Protein AF-A0A1V5XVR1-F1 (afdb_monomer_lite)

Radius of gyration: 25.14 Å; chains: 1; bounding box: 91×42×50 Å

pLDDT: mean 72.71, std 18.15, range [26.0, 97.0]

Structure (mmCIF, N/CA/C/O backbone):
data_AF-A0A1V5XVR1-F1
#
_entry.id   AF-A0A1V5XVR1-F1
#
loop_
_atom_site.group_PDB
_atom_site.id
_atom_site.type_symbol
_atom_site.labe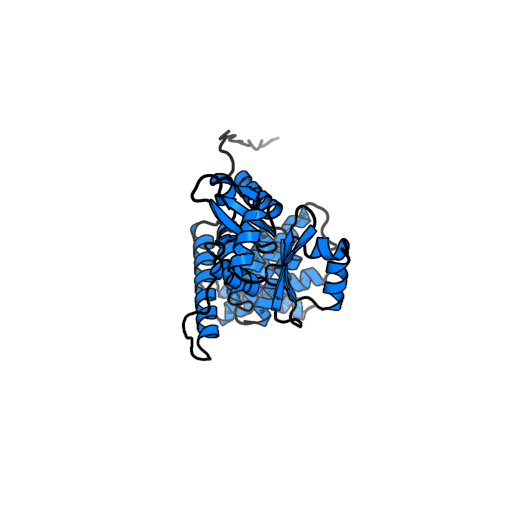l_atom_id
_atom_site.label_alt_id
_atom_site.label_comp_id
_atom_site.label_asym_id
_atom_site.label_entity_id
_atom_site.label_seq_id
_atom_site.pdbx_PDB_ins_code
_atom_site.Cartn_x
_atom_site.Cartn_y
_atom_site.Cartn_z
_atom_site.occupancy
_atom_site.B_iso_or_equiv
_atom_site.auth_seq_id
_atom_site.auth_comp_id
_atom_site.auth_asym_id
_atom_site.auth_atom_id
_atom_site.pdbx_PDB_model_num
ATOM 1 N N . MET A 1 1 ? 61.895 -10.155 15.085 1.00 42.25 1 MET A N 1
ATOM 2 C CA . MET A 1 1 ? 61.678 -8.896 15.829 1.00 42.25 1 MET A CA 1
ATOM 3 C C . MET A 1 1 ? 60.946 -7.920 14.931 1.00 42.25 1 MET A C 1
ATOM 5 O O . MET A 1 1 ? 61.522 -7.531 13.928 1.00 42.25 1 MET A O 1
ATOM 9 N N . ALA A 1 2 ? 59.694 -7.607 15.272 1.00 39.31 2 ALA A N 1
ATOM 10 C CA . ALA A 1 2 ? 59.029 -6.304 15.129 1.00 39.31 2 ALA A CA 1
ATOM 11 C C . ALA A 1 2 ? 57.508 -6.530 15.110 1.00 39.31 2 ALA A C 1
ATOM 13 O O . ALA A 1 2 ? 56.891 -6.643 14.055 1.00 39.31 2 ALA A O 1
ATOM 14 N N . ASN A 1 3 ? 56.923 -6.601 16.309 1.00 39.62 3 ASN A N 1
ATOM 15 C CA . ASN A 1 3 ? 55.510 -6.303 16.517 1.00 39.62 3 ASN A CA 1
ATOM 16 C C . ASN A 1 3 ? 55.245 -4.892 15.985 1.00 39.62 3 ASN A C 1
ATOM 18 O O . ASN A 1 3 ? 55.862 -3.939 16.461 1.00 39.62 3 ASN A O 1
ATOM 22 N N . LYS A 1 4 ? 54.325 -4.749 15.031 1.00 39.47 4 LYS A N 1
ATOM 23 C CA . LYS A 1 4 ? 53.703 -3.457 14.740 1.00 39.47 4 LYS A CA 1
ATOM 24 C C . LYS A 1 4 ? 52.254 -3.520 15.190 1.00 39.47 4 LYS A C 1
ATOM 26 O O . LYS A 1 4 ? 51.369 -3.986 14.485 1.00 39.47 4 LYS A O 1
ATOM 31 N N . THR A 1 5 ? 52.085 -3.098 16.433 1.00 37.94 5 THR A N 1
ATOM 32 C CA . THR A 1 5 ? 50.839 -2.827 17.135 1.00 37.94 5 THR A CA 1
ATOM 33 C C . THR A 1 5 ? 49.986 -1.862 16.310 1.00 37.94 5 THR A C 1
ATOM 35 O O . THR A 1 5 ? 50.403 -0.731 16.062 1.00 37.94 5 THR A O 1
ATOM 38 N N . LEU A 1 6 ? 48.804 -2.298 15.873 1.00 30.95 6 LEU A N 1
ATOM 39 C CA . LEU A 1 6 ? 47.803 -1.419 15.275 1.00 30.95 6 LEU A CA 1
ATOM 40 C C . LEU A 1 6 ? 47.013 -0.774 16.422 1.00 30.95 6 LEU A C 1
ATOM 42 O O . LEU A 1 6 ? 46.274 -1.450 17.134 1.00 30.95 6 LEU A O 1
ATOM 46 N N . ILE A 1 7 ? 47.229 0.520 16.646 1.00 35.69 7 ILE A N 1
ATOM 47 C CA . ILE A 1 7 ? 46.519 1.300 17.662 1.00 35.69 7 ILE A CA 1
ATOM 48 C C . ILE A 1 7 ? 45.133 1.647 17.104 1.00 35.69 7 ILE A C 1
ATOM 50 O O . ILE A 1 7 ? 45.009 2.455 16.186 1.00 35.69 7 ILE A O 1
ATOM 54 N N . LEU A 1 8 ? 44.096 1.017 17.657 1.00 29.97 8 LEU A N 1
ATOM 55 C CA . LEU A 1 8 ? 42.693 1.381 17.460 1.00 29.97 8 LEU A CA 1
ATOM 56 C C . LEU A 1 8 ? 42.376 2.617 18.313 1.00 29.97 8 LEU A C 1
ATOM 58 O O . LEU A 1 8 ? 42.347 2.535 19.538 1.00 29.97 8 LEU A O 1
ATOM 62 N N . PHE A 1 9 ? 42.115 3.756 17.673 1.00 27.78 9 PHE A N 1
ATOM 63 C CA . PHE A 1 9 ? 41.475 4.896 18.330 1.00 27.78 9 PHE A CA 1
ATOM 64 C C . PHE A 1 9 ? 39.956 4.733 18.237 1.00 27.78 9 PHE A C 1
ATOM 66 O O . PHE A 1 9 ? 39.350 5.032 17.211 1.00 27.78 9 PHE A O 1
ATOM 73 N N . THR A 1 10 ? 39.327 4.259 19.310 1.00 31.94 10 THR A N 1
ATOM 74 C CA . THR A 1 10 ? 37.874 4.360 19.482 1.00 31.94 10 THR A CA 1
ATOM 75 C C . THR A 1 10 ? 37.548 5.727 20.069 1.00 31.94 10 THR A C 1
ATOM 77 O O . THR A 1 10 ? 37.806 5.986 21.245 1.00 31.94 10 THR A O 1
ATOM 80 N N . VAL A 1 11 ? 36.983 6.614 19.255 1.00 26.00 11 VAL A N 1
ATOM 81 C CA . VAL A 1 11 ? 36.351 7.842 19.744 1.00 26.00 11 VAL A CA 1
ATOM 82 C C . VAL A 1 11 ? 34.924 7.484 20.152 1.00 26.00 11 VAL A C 1
ATOM 84 O O . VAL A 1 11 ? 34.014 7.439 19.330 1.00 26.00 11 VAL A O 1
ATOM 87 N N . SER A 1 12 ? 34.742 7.174 21.433 1.00 29.41 12 SER A N 1
ATOM 88 C CA . SER A 1 12 ? 33.427 6.933 22.029 1.00 29.41 12 SER A CA 1
ATOM 89 C C . SER A 1 12 ? 32.774 8.275 22.356 1.00 29.41 12 SER A C 1
ATOM 91 O O . SER A 1 12 ? 32.911 8.790 23.464 1.00 29.41 12 SER A O 1
ATOM 93 N N . ILE A 1 13 ? 32.079 8.865 21.385 1.00 28.02 13 ILE A N 1
ATOM 94 C CA . ILE A 1 13 ? 31.193 10.001 21.645 1.00 28.02 13 ILE A CA 1
ATOM 95 C C . ILE A 1 13 ? 29.883 9.445 22.207 1.00 28.02 13 ILE A C 1
ATOM 97 O O . ILE A 1 13 ? 29.052 8.902 21.483 1.00 28.02 13 ILE A O 1
ATOM 101 N N . TRP A 1 14 ? 29.707 9.578 23.521 1.00 31.59 14 TRP A N 1
ATOM 102 C CA . TRP A 1 14 ? 28.409 9.426 24.168 1.00 31.59 14 TRP A CA 1
ATOM 103 C C . TRP A 1 14 ? 27.571 10.672 23.875 1.00 31.59 14 TRP A C 1
ATOM 105 O O . TRP A 1 14 ? 27.580 11.635 24.636 1.00 31.59 14 TRP A O 1
ATOM 115 N N . LEU A 1 15 ? 26.862 10.662 22.748 1.00 27.28 15 LEU A N 1
ATOM 116 C CA . LEU A 1 15 ? 25.751 11.575 22.504 1.00 27.28 15 LEU A CA 1
ATOM 117 C C . LEU A 1 15 ? 24.463 10.796 22.762 1.00 27.28 15 LEU A C 1
ATOM 119 O O . LEU A 1 15 ? 24.030 9.980 21.953 1.00 27.28 15 LEU A O 1
ATOM 123 N N . TRP A 1 16 ? 23.875 11.027 23.933 1.00 33.06 16 TRP A N 1
ATOM 124 C CA . TRP A 1 16 ? 22.522 10.591 24.260 1.00 33.06 16 TRP A CA 1
ATOM 125 C C . TRP A 1 16 ? 21.546 11.522 23.528 1.00 33.06 16 TRP A C 1
ATOM 127 O O . TRP A 1 16 ? 20.980 12.446 24.102 1.00 33.06 16 TRP A O 1
ATOM 137 N N . SER A 1 17 ? 21.417 11.340 22.216 1.00 32.91 17 SER A N 1
ATOM 138 C CA . SER A 1 17 ? 20.285 11.847 21.449 1.00 32.91 17 SER A CA 1
ATOM 139 C C . SER A 1 17 ? 19.395 10.655 21.128 1.00 32.91 17 SER A C 1
ATOM 141 O O . SER A 1 17 ? 19.854 9.652 20.583 1.00 32.91 17 SER A O 1
ATOM 143 N N . ALA A 1 18 ? 18.125 10.732 21.522 1.00 34.75 18 ALA A N 1
ATOM 144 C CA . ALA A 1 18 ? 17.129 9.735 21.165 1.00 34.75 18 ALA A CA 1
ATOM 145 C C . ALA A 1 18 ? 17.153 9.523 19.641 1.00 34.75 18 ALA A C 1
ATOM 147 O O . ALA A 1 18 ? 16.881 10.441 18.868 1.00 34.75 18 ALA A O 1
ATOM 148 N N . SER A 1 19 ? 17.556 8.329 19.207 1.00 31.39 19 SER A N 1
ATOM 149 C CA . SER A 1 19 ? 17.675 8.000 17.791 1.00 31.39 19 SER A CA 1
ATOM 150 C C . SER A 1 19 ? 16.300 8.091 17.104 1.00 31.39 19 SER A C 1
ATOM 152 O O . SER A 1 19 ? 15.352 7.482 17.605 1.00 31.39 19 SER A O 1
ATOM 154 N N . PRO A 1 20 ? 16.180 8.721 15.917 1.00 39.03 20 PRO A N 1
ATOM 155 C CA . PRO A 1 20 ? 14.941 8.769 15.121 1.00 39.03 20 PRO A CA 1
ATOM 156 C C . PRO A 1 20 ? 14.326 7.392 14.804 1.00 39.03 20 PRO A C 1
ATOM 158 O O . PRO A 1 20 ? 13.138 7.285 14.510 1.00 39.03 20 PRO A O 1
ATOM 161 N N . ALA A 1 21 ? 15.120 6.322 14.905 1.00 33.38 21 ALA A N 1
ATOM 162 C CA . ALA A 1 21 ? 14.675 4.938 14.761 1.00 33.38 21 ALA A CA 1
ATOM 163 C C . ALA A 1 21 ? 13.639 4.506 15.823 1.00 33.38 21 ALA A C 1
ATOM 165 O O . ALA A 1 21 ? 12.789 3.668 15.528 1.00 33.38 21 ALA A O 1
ATOM 166 N N . HIS A 1 22 ? 13.666 5.088 17.031 1.00 31.23 22 HIS A N 1
ATOM 167 C CA . HIS A 1 22 ? 12.668 4.787 18.067 1.00 31.23 22 HIS A CA 1
ATOM 168 C C . HIS A 1 22 ? 11.292 5.402 17.751 1.00 31.23 22 HIS A C 1
ATOM 170 O O . HIS A 1 22 ? 10.277 4.763 18.017 1.00 31.23 22 HIS A O 1
ATOM 176 N N . ALA A 1 23 ? 11.246 6.584 17.125 1.00 33.16 23 ALA A N 1
ATOM 177 C CA . ALA A 1 23 ? 9.995 7.242 16.733 1.00 33.16 23 ALA A CA 1
ATOM 178 C C . ALA A 1 23 ? 9.331 6.558 15.520 1.00 33.16 23 ALA A C 1
ATOM 180 O O . ALA A 1 23 ? 8.129 6.312 15.522 1.00 33.16 23 ALA A O 1
ATOM 181 N N . ALA A 1 24 ? 10.114 6.140 14.516 1.00 31.44 24 ALA A N 1
ATOM 182 C CA . ALA A 1 24 ? 9.593 5.413 13.350 1.00 31.44 24 ALA A CA 1
ATOM 183 C C . ALA A 1 24 ? 8.995 4.035 13.710 1.00 31.44 24 ALA A C 1
ATOM 185 O O . ALA A 1 24 ? 7.972 3.631 13.153 1.00 31.44 24 ALA A O 1
ATOM 186 N N . GLY A 1 25 ? 9.603 3.331 14.673 1.00 37.06 25 GLY A N 1
ATOM 187 C CA . GLY A 1 25 ? 9.065 2.082 15.214 1.00 37.06 25 GLY A CA 1
ATOM 188 C C . GLY A 1 25 ? 7.754 2.275 15.986 1.00 37.06 25 GLY A C 1
ATOM 189 O O . GLY A 1 25 ? 6.859 1.436 15.878 1.00 37.06 25 GLY A O 1
ATOM 190 N N . GLN A 1 26 ? 7.597 3.386 16.717 1.00 43.50 26 GLN A N 1
ATOM 191 C CA . GLN A 1 26 ? 6.357 3.718 17.432 1.00 43.50 26 GLN A CA 1
ATOM 192 C C . GLN A 1 26 ? 5.204 4.076 16.480 1.00 43.50 26 GLN A C 1
ATOM 194 O O . GLN A 1 26 ? 4.120 3.513 16.627 1.00 43.50 26 GLN A O 1
ATOM 199 N N . VAL A 1 27 ? 5.462 4.885 15.448 1.00 40.06 27 VAL A N 1
ATOM 200 C CA . VAL A 1 27 ? 4.491 5.296 14.410 1.00 40.06 27 VAL A CA 1
ATOM 201 C C . VAL A 1 27 ? 3.839 4.096 13.705 1.00 40.06 27 VAL A C 1
ATOM 203 O O . VAL A 1 27 ? 2.609 3.993 13.609 1.00 40.06 27 VAL A O 1
ATOM 206 N N . PHE A 1 28 ? 4.646 3.124 13.260 1.00 52.16 28 PHE A N 1
ATOM 207 C CA . PHE A 1 28 ? 4.122 1.919 12.605 1.00 52.16 28 PHE A CA 1
ATOM 208 C C . PHE A 1 28 ? 3.425 0.976 13.599 1.00 52.16 28 PHE A C 1
ATOM 210 O O . PHE A 1 28 ? 2.431 0.328 13.263 1.00 52.16 28 PHE A O 1
ATOM 217 N N . THR A 1 29 ? 3.900 0.929 14.848 1.00 70.50 29 THR A N 1
ATOM 218 C CA . THR A 1 29 ? 3.280 0.132 15.918 1.00 70.50 29 THR A CA 1
ATOM 219 C C . THR A 1 29 ? 1.890 0.656 16.273 1.00 70.50 29 THR A C 1
ATOM 221 O O . THR A 1 29 ? 0.953 -0.135 16.410 1.00 70.50 29 THR A O 1
ATOM 224 N N . LEU A 1 30 ? 1.730 1.977 16.375 1.00 71.69 30 LEU A N 1
ATOM 225 C CA . LEU A 1 30 ? 0.456 2.612 16.693 1.00 71.69 30 LEU A CA 1
ATOM 226 C C . LEU A 1 30 ? -0.554 2.443 15.557 1.00 71.69 30 LEU A C 1
ATOM 228 O O . LEU A 1 30 ? -1.661 1.953 15.791 1.00 71.69 30 LEU A O 1
ATOM 232 N N . SER A 1 31 ? -0.148 2.748 14.323 1.00 71.69 31 SER A N 1
ATOM 233 C CA . SER A 1 31 ? -1.013 2.619 13.146 1.00 71.69 31 SER A CA 1
ATOM 234 C C . SER A 1 31 ? -1.480 1.170 12.939 1.00 71.69 31 SER A C 1
ATOM 236 O O . SER A 1 31 ? -2.650 0.924 12.651 1.00 71.69 31 SER A O 1
ATOM 238 N N . LYS A 1 32 ? -0.604 0.182 13.182 1.00 77.81 32 LYS A N 1
ATOM 239 C CA . LYS A 1 32 ? -0.955 -1.248 13.139 1.00 77.81 32 LYS A CA 1
ATOM 240 C C . LYS A 1 32 ? -1.900 -1.660 14.270 1.00 77.81 32 LYS A C 1
ATOM 242 O O . LYS A 1 32 ? -2.805 -2.460 14.043 1.00 77.81 32 LYS A O 1
ATOM 247 N N . ARG A 1 33 ? -1.716 -1.124 15.481 1.00 89.25 33 ARG A N 1
ATOM 248 C CA . ARG A 1 33 ? -2.610 -1.376 16.627 1.00 89.25 33 ARG A CA 1
ATOM 249 C C . ARG A 1 33 ? -4.014 -0.823 16.382 1.00 89.25 33 ARG A C 1
ATOM 251 O O . ARG A 1 33 ? -4.991 -1.436 16.802 1.00 89.25 33 ARG A O 1
ATOM 258 N N . LEU A 1 34 ? -4.099 0.317 15.704 1.00 91.19 34 LEU A N 1
ATOM 259 C CA . LEU A 1 34 ? -5.346 1.011 15.396 1.00 91.19 34 LEU A CA 1
ATOM 260 C C . LEU A 1 34 ? -5.909 0.653 14.014 1.00 91.19 34 LEU A C 1
ATOM 262 O O . LEU A 1 34 ? -6.898 1.236 13.588 1.00 91.19 34 LEU A O 1
ATOM 266 N N . ALA A 1 35 ? -5.326 -0.324 13.319 1.00 86.38 35 ALA A N 1
ATOM 267 C CA . ALA A 1 35 ? -5.767 -0.755 12.001 1.00 86.38 35 ALA A CA 1
ATOM 268 C C . ALA A 1 35 ? -7.257 -1.141 11.996 1.00 86.38 35 ALA A C 1
ATOM 270 O O . ALA A 1 35 ? -7.703 -2.003 12.758 1.00 86.38 35 ALA A O 1
ATOM 271 N N . GLY A 1 36 ? -8.022 -0.503 11.112 1.00 87.44 36 GLY A N 1
ATOM 272 C CA . GLY A 1 36 ? -9.457 -0.711 10.968 1.00 87.44 36 GLY A CA 1
ATOM 273 C C . GLY A 1 36 ? -10.314 -0.031 12.034 1.00 87.44 36 GLY A C 1
ATOM 274 O O . GLY A 1 36 ? -11.520 -0.252 12.041 1.00 87.44 36 GLY A O 1
ATOM 275 N N . GLN A 1 37 ? -9.717 0.758 12.931 1.00 94.00 37 GLN A N 1
ATOM 276 C CA . GLN A 1 37 ? -10.438 1.514 13.948 1.00 94.00 37 GLN A CA 1
ATOM 277 C C . GLN A 1 37 ? -11.018 2.803 13.391 1.00 94.00 37 GLN A C 1
ATOM 279 O O . GLN A 1 37 ? -10.475 3.422 12.473 1.00 94.00 37 GLN A O 1
ATOM 284 N N . ILE A 1 38 ? -12.088 3.240 14.044 1.00 92.56 38 ILE A N 1
ATOM 285 C CA . ILE A 1 38 ? -12.607 4.592 13.912 1.00 92.56 38 ILE A CA 1
ATOM 286 C C . ILE A 1 38 ? -12.190 5.346 15.160 1.00 92.56 38 ILE A C 1
ATOM 288 O O . ILE A 1 38 ? -12.393 4.868 16.275 1.00 92.56 38 ILE A O 1
ATOM 292 N N . LEU A 1 39 ? -11.569 6.495 14.963 1.00 93.25 39 LEU A N 1
ATOM 293 C CA . LEU A 1 39 ? -10.979 7.303 16.009 1.00 93.25 39 LEU A CA 1
ATOM 294 C C . LEU A 1 39 ? -11.736 8.618 16.123 1.00 93.25 39 LEU A C 1
ATOM 296 O O . LEU A 1 39 ? -12.179 9.175 15.117 1.00 93.25 39 LEU A O 1
ATOM 300 N N . LEU A 1 40 ? -11.856 9.113 17.345 1.00 92.56 40 LEU A N 1
ATOM 301 C CA . LEU A 1 40 ? -12.422 10.415 17.639 1.00 92.56 40 LEU A CA 1
ATOM 302 C C . LEU A 1 40 ? -11.394 11.233 18.399 1.00 92.56 40 LEU A C 1
ATOM 304 O O . LEU A 1 40 ? -10.972 10.863 19.492 1.00 92.56 40 LEU A O 1
ATOM 308 N N . GLN A 1 41 ? -11.002 12.351 17.809 1.00 88.56 41 GLN A N 1
ATOM 309 C CA . GLN A 1 41 ? -10.043 13.263 18.407 1.00 88.56 41 GLN A CA 1
ATOM 310 C C . GLN A 1 41 ? -10.676 13.966 19.611 1.00 88.56 41 GLN A C 1
ATOM 312 O O . GLN A 1 41 ? -11.634 14.725 19.454 1.00 88.56 41 GLN A O 1
ATOM 317 N N . THR A 1 42 ? -10.178 13.704 20.819 1.00 86.81 42 THR A N 1
ATOM 318 C CA . THR A 1 42 ? -10.828 14.167 22.061 1.00 86.81 42 THR A CA 1
ATOM 319 C C . THR A 1 42 ? -10.404 15.563 22.511 1.00 86.81 42 THR A C 1
ATOM 321 O O . THR A 1 42 ? -11.084 16.155 23.344 1.00 86.81 42 THR A O 1
ATOM 324 N N . GLU A 1 43 ? -9.305 16.093 21.976 1.00 76.81 43 GLU A N 1
ATOM 325 C CA . GLU A 1 43 ? -8.677 17.339 22.447 1.00 76.81 43 GLU A CA 1
ATOM 326 C C . GLU A 1 43 ? -9.023 18.562 21.579 1.00 76.81 43 GLU A C 1
ATOM 328 O O . GLU A 1 43 ? -8.805 19.703 21.987 1.00 76.81 43 GLU A O 1
ATOM 333 N N . GLN A 1 44 ? -9.649 18.341 20.417 1.00 68.19 44 GLN A N 1
ATOM 334 C CA . GLN A 1 44 ? -10.101 19.394 19.501 1.00 68.19 44 GLN A CA 1
ATOM 335 C C . GLN A 1 44 ? -11.623 19.360 19.278 1.00 68.19 44 GLN A C 1
ATOM 337 O O . GLN A 1 44 ? -12.413 19.175 20.201 1.00 68.19 44 GLN A O 1
ATOM 342 N N . ARG A 1 45 ? -12.075 19.571 18.034 1.00 67.19 45 ARG A N 1
ATOM 343 C CA . ARG A 1 45 ? -13.492 19.704 17.654 1.00 67.19 45 ARG A CA 1
ATOM 344 C C . ARG A 1 45 ? -14.244 18.367 17.577 1.00 67.19 45 ARG A C 1
ATOM 346 O O . ARG A 1 45 ? -15.341 18.325 17.024 1.00 67.19 45 ARG A O 1
ATOM 353 N N . GLY A 1 46 ? -13.685 17.278 18.109 1.00 78.94 46 GLY A N 1
ATOM 354 C CA . GLY A 1 46 ? -14.289 15.953 17.991 1.00 78.94 46 GLY A CA 1
ATOM 355 C C . GLY A 1 46 ? -14.278 15.455 16.549 1.00 78.94 46 GLY A C 1
ATOM 356 O O . GLY A 1 46 ? -15.320 15.032 16.047 1.00 78.94 46 GLY A O 1
ATOM 357 N N . GLU A 1 47 ? -13.147 15.581 15.859 1.00 84.38 47 GLU A N 1
ATOM 358 C CA . GLU A 1 47 ? -12.982 15.116 14.483 1.00 84.38 47 GLU A CA 1
ATOM 359 C C . GLU A 1 47 ? -12.927 13.589 14.428 1.00 84.38 47 GLU A C 1
ATOM 361 O O . GLU A 1 47 ? -12.263 12.953 15.249 1.00 84.38 47 GLU A O 1
ATOM 366 N N . ALA A 1 48 ? -13.644 13.003 13.468 1.00 89.31 48 ALA A N 1
ATOM 367 C CA . ALA A 1 48 ? -13.685 11.561 13.276 1.00 89.31 48 ALA A CA 1
ATOM 368 C C . ALA A 1 48 ? -12.704 11.132 12.181 1.00 89.31 48 ALA A C 1
ATOM 370 O O . ALA A 1 48 ? -12.558 11.794 11.150 1.00 89.31 48 ALA A O 1
ATOM 371 N N . TRP A 1 49 ? -12.058 9.993 12.399 1.00 89.19 49 TRP A N 1
ATOM 372 C CA . TRP A 1 49 ? -11.029 9.452 11.521 1.00 89.19 49 TRP A CA 1
ATOM 373 C C . TRP A 1 49 ? -11.201 7.946 11.365 1.00 89.19 49 TRP A C 1
ATOM 375 O O . TRP A 1 49 ? -11.575 7.267 12.312 1.00 89.19 49 TRP A O 1
ATOM 385 N N . TYR A 1 50 ? -10.884 7.398 10.197 1.00 88.56 50 TYR A N 1
ATOM 386 C CA . TYR A 1 50 ? -10.830 5.951 9.979 1.00 88.56 50 TYR A CA 1
ATOM 387 C C . TYR A 1 50 ? -9.420 5.516 9.610 1.00 88.56 50 TYR A C 1
ATOM 389 O O . TYR A 1 50 ? -8.862 6.029 8.644 1.00 88.56 50 TYR A O 1
ATOM 397 N N . VAL A 1 51 ? -8.852 4.556 10.335 1.00 85.62 51 VAL A N 1
ATOM 398 C CA . VAL A 1 51 ? -7.542 3.983 10.005 1.00 85.62 51 VAL A CA 1
ATOM 399 C C . VAL A 1 51 ? -7.746 2.774 9.105 1.00 85.62 51 VAL A C 1
ATOM 401 O O . VAL A 1 51 ? -8.285 1.755 9.527 1.00 85.62 51 VAL A O 1
ATOM 404 N N . HIS A 1 52 ? -7.298 2.849 7.858 1.00 79.12 52 HIS A N 1
ATOM 405 C CA . HIS A 1 52 ? -7.502 1.764 6.907 1.00 79.12 52 HIS A CA 1
ATOM 406 C C . HIS A 1 52 ? -6.610 0.547 7.242 1.00 79.12 52 HIS A C 1
ATOM 408 O O . HIS A 1 52 ? -5.404 0.704 7.443 1.00 79.12 52 HIS A O 1
ATOM 414 N N . PRO A 1 53 ? -7.153 -0.685 7.273 1.00 72.12 53 PRO A N 1
ATOM 415 C CA . PRO A 1 53 ? -6.479 -1.847 7.858 1.00 72.12 53 PRO A CA 1
ATOM 416 C C . PRO A 1 53 ? -5.256 -2.349 7.080 1.00 72.12 53 PRO A C 1
ATOM 418 O O . PRO A 1 53 ? -4.451 -3.089 7.639 1.00 72.12 53 PRO A O 1
ATOM 421 N N . TYR A 1 54 ? -5.110 -1.966 5.809 1.00 64.44 54 TYR A N 1
ATOM 422 C CA . TYR A 1 54 ? -3.992 -2.398 4.960 1.00 64.44 54 TYR A CA 1
ATOM 423 C C . TYR A 1 54 ? -2.947 -1.314 4.734 1.00 64.44 54 TYR A C 1
ATOM 425 O O . TYR A 1 54 ? -1.754 -1.586 4.762 1.00 64.44 54 TYR A O 1
ATOM 433 N N . THR A 1 55 ? -3.403 -0.087 4.488 1.00 58.03 55 THR A N 1
ATOM 434 C CA . THR A 1 55 ? -2.509 1.047 4.215 1.00 58.03 55 THR A CA 1
ATOM 435 C C . THR A 1 55 ? -2.037 1.709 5.502 1.00 58.03 55 THR A C 1
ATOM 437 O O . THR A 1 55 ? -1.066 2.454 5.468 1.00 58.03 55 THR A O 1
ATOM 440 N N . LEU A 1 56 ? -2.717 1.440 6.626 1.00 68.38 56 LEU A N 1
ATOM 441 C CA . LEU A 1 56 ? -2.448 2.013 7.946 1.00 68.38 56 LEU A CA 1
ATOM 442 C C . LEU A 1 56 ? -2.552 3.548 7.986 1.00 68.38 56 LEU A C 1
ATOM 444 O O . LEU A 1 56 ? -2.082 4.184 8.924 1.00 68.38 56 LEU A O 1
ATOM 448 N N . LEU A 1 57 ? -3.200 4.139 6.979 1.00 67.44 57 LEU A N 1
ATOM 449 C CA . LEU A 1 57 ? -3.444 5.575 6.890 1.00 67.44 57 LEU A CA 1
ATOM 450 C C . LEU A 1 57 ? -4.772 5.934 7.566 1.00 67.44 57 LEU A C 1
ATOM 452 O O . LEU A 1 57 ? -5.753 5.202 7.412 1.00 67.44 57 LEU A O 1
ATOM 456 N N . ARG A 1 58 ? -4.828 7.083 8.248 1.00 78.38 58 ARG A N 1
ATOM 457 C CA . ARG A 1 58 ? -6.064 7.698 8.758 1.00 78.38 58 ARG A CA 1
ATOM 458 C C . ARG A 1 58 ? -6.746 8.526 7.671 1.00 78.38 58 ARG A C 1
ATOM 460 O O . ARG A 1 58 ? -6.098 9.304 6.981 1.00 78.38 58 ARG A O 1
ATOM 467 N N . TYR A 1 59 ? -8.057 8.419 7.549 1.00 77.19 59 TYR A N 1
ATOM 468 C CA . TYR A 1 59 ? -8.870 9.190 6.613 1.00 77.19 59 TYR A CA 1
ATOM 469 C C . TYR A 1 59 ? -9.861 10.039 7.392 1.00 77.19 59 TYR A C 1
ATOM 471 O O . TYR A 1 59 ? -10.555 9.529 8.269 1.00 77.19 59 TYR A O 1
ATOM 479 N N . TYR A 1 60 ? -9.905 11.328 7.071 1.00 81.69 60 TYR A N 1
ATOM 480 C CA . TYR A 1 60 ? -10.785 12.278 7.738 1.00 81.69 60 TYR A CA 1
ATOM 481 C C . TYR A 1 60 ? -12.250 12.040 7.366 1.00 81.69 60 TYR A C 1
ATOM 483 O O . TYR A 1 60 ? -12.581 11.896 6.185 1.00 81.69 60 TYR A O 1
ATOM 491 N N . LEU A 1 61 ? -13.120 12.053 8.373 1.00 86.25 61 LEU A N 1
ATOM 492 C CA . LEU A 1 61 ? -14.566 11.914 8.254 1.00 86.25 61 LEU A CA 1
ATOM 493 C C . LEU A 1 61 ? -15.235 13.186 8.795 1.00 86.25 61 LEU A C 1
ATOM 495 O O . LEU A 1 61 ? -15.615 13.225 9.964 1.00 86.25 61 LEU A O 1
ATOM 499 N N . PRO A 1 62 ? -15.360 14.250 7.980 1.00 80.94 62 PRO A N 1
ATOM 500 C CA . PRO A 1 62 ? -16.013 15.485 8.409 1.00 80.94 62 PRO A CA 1
ATOM 501 C C . PRO A 1 62 ? -17.523 15.325 8.616 1.00 80.94 62 PRO A C 1
ATOM 503 O O . PRO A 1 62 ? -18.077 15.930 9.531 1.00 80.94 62 PRO A O 1
ATOM 506 N N . ASP A 1 63 ? -18.186 14.534 7.770 1.00 84.00 63 ASP A N 1
ATOM 507 C CA . ASP A 1 63 ? -19.644 14.469 7.667 1.00 84.00 63 ASP A CA 1
ATOM 508 C C . ASP A 1 63 ? -20.138 13.126 7.091 1.00 84.00 63 ASP A C 1
ATOM 510 O O . ASP A 1 63 ? -19.353 12.236 6.732 1.00 84.00 63 ASP A O 1
ATOM 514 N N . GLY A 1 64 ? -21.464 12.985 6.984 1.00 85.44 64 GLY A N 1
ATOM 515 C CA . GLY A 1 64 ? -22.110 11.823 6.383 1.00 85.44 64 GLY A CA 1
ATOM 516 C C . GLY A 1 64 ? -21.751 11.601 4.915 1.00 85.44 64 GLY A C 1
ATOM 517 O O . GLY A 1 64 ? -21.606 10.456 4.485 1.00 85.44 64 GLY A O 1
ATOM 518 N N . ALA A 1 65 ? -21.538 12.662 4.134 1.00 80.50 65 ALA A N 1
ATOM 519 C CA . ALA A 1 65 ? -21.129 12.536 2.736 1.00 80.50 65 ALA A CA 1
ATOM 520 C C . ALA A 1 65 ? -19.734 11.900 2.610 1.00 80.50 65 ALA A C 1
ATOM 522 O O . ALA A 1 65 ? -19.540 10.987 1.808 1.00 80.50 65 ALA A O 1
ATOM 523 N N . ALA A 1 66 ? -18.779 12.312 3.444 1.00 78.75 66 ALA A N 1
ATOM 524 C CA . ALA A 1 66 ? -17.456 11.705 3.498 1.00 78.75 66 ALA A CA 1
ATOM 525 C C . ALA A 1 66 ? -17.498 10.259 4.008 1.00 78.75 66 ALA A C 1
ATOM 527 O O . ALA A 1 66 ? -16.799 9.406 3.462 1.00 78.75 66 ALA A O 1
ATOM 528 N N . ALA A 1 67 ? -18.347 9.954 4.996 1.00 85.50 67 ALA A N 1
ATOM 529 C CA . ALA A 1 67 ? -18.575 8.578 5.436 1.00 85.50 67 ALA A CA 1
ATOM 530 C C . ALA A 1 67 ? -19.149 7.711 4.303 1.00 85.50 67 ALA A C 1
ATOM 532 O O . ALA A 1 67 ? -18.715 6.576 4.107 1.00 85.50 67 ALA A O 1
ATOM 533 N N . TYR A 1 68 ? -20.066 8.256 3.500 1.00 81.88 68 TYR A N 1
ATOM 534 C CA . TYR A 1 68 ? -20.599 7.584 2.316 1.00 81.88 68 TYR A CA 1
ATOM 535 C C . TYR A 1 68 ? -19.534 7.309 1.255 1.00 81.88 68 TYR A C 1
ATOM 537 O O . TYR A 1 68 ? -19.411 6.179 0.775 1.00 81.88 68 TYR A O 1
ATOM 545 N N . ASP A 1 69 ? -18.734 8.320 0.921 1.00 76.56 69 ASP A N 1
ATOM 546 C CA . ASP A 1 69 ? -17.631 8.182 -0.027 1.00 76.56 69 ASP A CA 1
ATOM 547 C C . ASP A 1 69 ? -16.620 7.139 0.457 1.00 76.56 69 ASP A C 1
ATOM 549 O O . ASP A 1 69 ? -16.199 6.278 -0.315 1.00 76.56 69 ASP A O 1
ATOM 553 N N . MET A 1 70 ? -16.293 7.157 1.750 1.00 80.56 70 MET A N 1
ATOM 554 C CA . MET A 1 70 ? -15.419 6.175 2.380 1.00 80.56 70 MET A CA 1
ATOM 555 C C . MET A 1 70 ? -15.973 4.751 2.249 1.00 80.56 70 MET A C 1
ATOM 557 O O . MET A 1 70 ? -15.245 3.854 1.823 1.00 80.56 70 MET A O 1
ATOM 561 N N . MET A 1 71 ? -17.251 4.534 2.586 1.00 81.25 71 MET A N 1
ATOM 562 C CA . MET A 1 71 ? -17.891 3.218 2.473 1.00 81.25 71 MET A CA 1
ATOM 563 C C . MET A 1 71 ? -17.815 2.669 1.052 1.00 81.25 71 MET A C 1
ATOM 565 O O . MET A 1 71 ? -17.531 1.490 0.862 1.00 81.25 71 MET A O 1
ATOM 569 N N . ARG A 1 72 ? -18.047 3.518 0.047 1.00 73.38 72 ARG A N 1
ATOM 570 C CA . ARG A 1 72 ? -17.960 3.114 -1.361 1.00 73.38 72 ARG A CA 1
ATOM 571 C C . ARG A 1 72 ? -16.531 2.855 -1.809 1.00 73.38 72 ARG A C 1
ATOM 573 O O . ARG A 1 72 ? -16.314 1.983 -2.643 1.00 73.38 72 ARG A O 1
ATOM 580 N N . TYR A 1 73 ? -15.585 3.638 -1.302 1.00 70.88 73 TYR A N 1
ATOM 581 C CA . TYR A 1 73 ? -14.197 3.593 -1.737 1.00 70.88 73 TYR A CA 1
ATOM 582 C C . TYR A 1 73 ? -13.427 2.415 -1.115 1.00 70.88 73 TYR A C 1
ATOM 584 O O . TYR A 1 73 ? -12.693 1.731 -1.823 1.00 70.88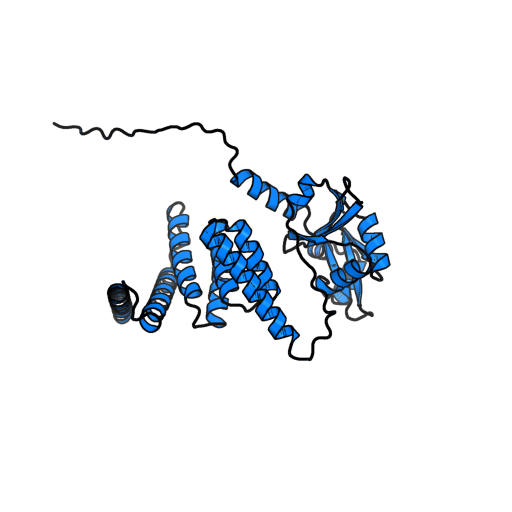 73 TYR A O 1
ATOM 592 N N . PHE A 1 74 ? -13.608 2.145 0.182 1.00 75.88 74 PHE A N 1
ATOM 593 C CA . PHE A 1 74 ? -12.941 1.035 0.887 1.00 75.88 74 PHE A CA 1
ATOM 594 C C . PHE A 1 74 ? -13.789 -0.227 1.015 1.00 75.88 74 PHE A C 1
ATOM 596 O O . PHE A 1 74 ? -13.312 -1.244 1.520 1.00 75.88 74 PHE A O 1
ATOM 603 N N . GLY A 1 75 ? -15.052 -0.163 0.605 1.00 83.00 75 GLY A N 1
ATOM 604 C CA . GLY A 1 75 ? -15.985 -1.261 0.749 1.00 83.00 75 GLY A CA 1
ATOM 605 C C . GLY A 1 75 ? -15.555 -2.505 -0.024 1.00 83.00 75 GLY A C 1
ATOM 606 O O . GLY A 1 75 ? -15.474 -2.501 -1.251 1.00 83.00 75 GLY A O 1
ATOM 607 N N . LEU A 1 76 ? -15.321 -3.593 0.702 1.00 81.94 76 LEU A N 1
ATOM 608 C CA . LEU A 1 76 ? -15.018 -4.897 0.131 1.00 81.94 76 LEU A CA 1
ATOM 609 C C . LEU A 1 76 ? -16.322 -5.604 -0.246 1.00 81.94 76 LEU A C 1
ATOM 611 O O . LEU A 1 76 ? -17.148 -5.886 0.621 1.00 81.94 76 LEU A O 1
ATOM 615 N N . GLY A 1 77 ? -16.500 -5.925 -1.526 1.00 86.62 77 GLY A N 1
ATOM 616 C CA . GLY A 1 77 ? -17.632 -6.737 -1.971 1.00 86.62 77 GLY A CA 1
ATOM 617 C C . GLY A 1 77 ? -17.650 -8.102 -1.277 1.00 86.62 77 GLY A C 1
ATOM 618 O O . GLY A 1 77 ? -16.622 -8.776 -1.221 1.00 86.62 77 GLY A O 1
ATOM 619 N N . ILE A 1 78 ? -18.809 -8.508 -0.757 1.00 88.00 78 ILE A N 1
ATOM 620 C CA . ILE A 1 78 ? -19.013 -9.820 -0.129 1.00 88.00 78 ILE A CA 1
ATOM 621 C C . ILE A 1 78 ? -20.106 -10.606 -0.862 1.00 88.00 78 ILE A C 1
ATOM 623 O O . ILE A 1 78 ? -21.108 -10.032 -1.295 1.00 88.00 78 ILE A O 1
ATOM 627 N N . SER A 1 79 ? -19.899 -11.918 -1.015 1.00 89.75 79 SER A N 1
ATOM 628 C CA . SER A 1 79 ? -20.912 -12.830 -1.553 1.00 89.75 79 SER A CA 1
ATOM 629 C C . SER A 1 79 ? -22.060 -13.012 -0.551 1.00 89.75 79 SER A C 1
ATOM 631 O O . SER A 1 79 ? -21.869 -12.854 0.656 1.00 89.75 79 SER A O 1
ATOM 633 N N . GLU A 1 80 ? -23.255 -13.374 -1.022 1.00 90.88 80 GLU A N 1
ATOM 634 C CA . GLU A 1 80 ? -24.383 -13.637 -0.114 1.00 90.88 80 GLU A CA 1
ATOM 635 C C . GLU A 1 80 ? -24.131 -14.866 0.777 1.00 90.88 80 GLU A C 1
ATOM 637 O O . GLU A 1 80 ? -24.520 -14.866 1.945 1.00 90.88 80 GLU A O 1
ATOM 642 N N . ASP A 1 81 ? -23.400 -15.868 0.278 1.00 92.69 81 ASP A N 1
ATOM 643 C CA . ASP A 1 81 ? -23.008 -17.046 1.060 1.00 92.69 81 ASP A CA 1
ATOM 644 C C . ASP A 1 81 ? -22.059 -16.685 2.210 1.00 92.69 81 ASP A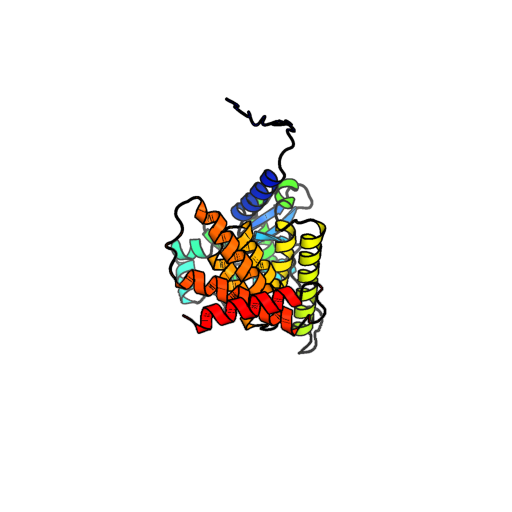 C 1
ATOM 646 O O . ASP A 1 81 ? -22.210 -17.178 3.331 1.00 92.69 81 ASP A O 1
ATOM 650 N N . ASP A 1 82 ? -21.080 -15.813 1.960 1.00 93.00 82 ASP A N 1
ATOM 651 C CA . ASP A 1 82 ? -20.162 -15.353 3.001 1.00 93.00 82 ASP A CA 1
ATOM 652 C C . ASP A 1 82 ? -20.842 -14.373 3.953 1.00 93.00 82 ASP A C 1
ATOM 654 O O . ASP A 1 82 ? -20.618 -14.440 5.162 1.00 93.00 82 ASP A O 1
ATOM 658 N N . TYR A 1 83 ? -21.745 -13.526 3.456 1.00 94.00 83 TYR A N 1
ATOM 659 C CA . TYR A 1 83 ? -22.561 -12.684 4.323 1.00 94.00 83 TYR A CA 1
ATOM 660 C C . TYR A 1 83 ? -23.445 -13.518 5.260 1.00 94.00 83 TYR A C 1
ATOM 662 O O . TYR A 1 83 ? -23.520 -13.220 6.449 1.00 94.00 83 TYR A O 1
ATOM 670 N N . ALA A 1 84 ? -24.050 -14.609 4.783 1.00 94.69 84 ALA A N 1
ATOM 671 C CA . ALA A 1 84 ? -24.829 -15.505 5.636 1.00 94.69 84 ALA A CA 1
ATOM 672 C C . ALA A 1 84 ? -23.982 -16.127 6.765 1.00 94.69 84 ALA A C 1
ATOM 674 O O . ALA A 1 84 ? -24.496 -16.405 7.850 1.00 94.69 84 ALA A O 1
ATOM 675 N N . LYS A 1 85 ? -22.676 -16.337 6.548 1.00 96.56 85 LYS A N 1
ATOM 676 C CA . LYS A 1 85 ? -21.739 -16.764 7.605 1.00 96.56 85 LYS A CA 1
ATOM 677 C C . LYS A 1 85 ? -21.431 -15.626 8.580 1.00 96.56 85 LYS A C 1
ATOM 679 O O . LYS A 1 85 ? -21.387 -15.867 9.784 1.00 96.56 85 LYS A O 1
ATOM 684 N N . VAL A 1 86 ? -21.260 -14.399 8.079 1.00 94.94 86 VAL A N 1
ATOM 685 C CA . VAL A 1 86 ? -21.103 -13.189 8.909 1.00 94.94 86 VAL A CA 1
ATOM 686 C C . VAL A 1 86 ? -22.316 -13.003 9.823 1.00 94.94 86 VAL A C 1
ATOM 688 O O . VAL A 1 86 ? -22.144 -12.823 11.025 1.00 94.94 86 VAL A O 1
ATOM 691 N N . GLU A 1 87 ? -23.532 -13.129 9.288 1.00 93.25 87 GLU A N 1
ATOM 692 C CA . GLU A 1 87 ? -24.789 -13.012 10.042 1.00 93.25 87 GLU A CA 1
ATOM 693 C C . GLU A 1 87 ? -24.925 -14.096 11.123 1.00 93.25 87 GLU A C 1
ATOM 695 O O . GLU A 1 87 ? -25.396 -13.831 12.227 1.00 93.25 87 GLU A O 1
ATOM 700 N N . LYS A 1 88 ? -24.432 -15.309 10.848 1.00 95.81 88 LYS A N 1
ATOM 701 C CA . LYS A 1 88 ? -24.357 -16.409 11.826 1.00 95.81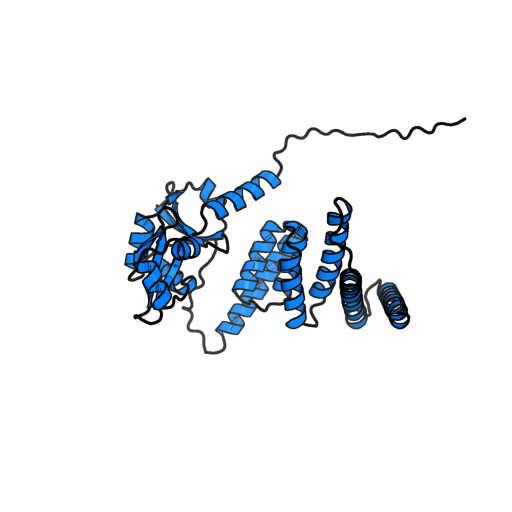 88 LYS A CA 1
ATOM 702 C C . LYS A 1 88 ? -23.237 -16.249 12.859 1.00 95.81 88 LYS A C 1
ATOM 704 O O . LYS A 1 88 ? -23.132 -17.081 13.760 1.00 95.81 88 LYS A O 1
ATOM 709 N N . GLY A 1 89 ? -22.396 -15.223 12.742 1.00 94.19 89 GLY A N 1
ATOM 710 C CA . GLY A 1 89 ? -21.296 -14.977 13.668 1.00 94.19 89 GLY A CA 1
ATOM 711 C C . GLY A 1 89 ? -20.082 -15.889 13.460 1.00 94.19 89 GLY A C 1
ATOM 712 O O . GLY A 1 89 ? -19.412 -16.235 14.436 1.00 94.19 89 GLY A O 1
ATOM 713 N N . ASP A 1 90 ? -19.788 -16.304 12.221 1.00 97.00 90 ASP A N 1
ATOM 714 C CA . ASP A 1 90 ? -18.585 -17.088 11.909 1.00 97.00 90 ASP A CA 1
ATOM 715 C C . ASP A 1 90 ? -17.318 -16.320 12.316 1.00 97.00 90 ASP A C 1
ATOM 717 O O . ASP A 1 90 ? -16.903 -15.348 11.680 1.00 97.00 90 ASP A O 1
ATOM 721 N N . LYS A 1 91 ? -16.679 -16.776 13.396 1.00 94.50 91 LYS A N 1
ATOM 722 C CA . LYS A 1 91 ? -15.527 -16.093 13.990 1.00 94.50 91 LYS A CA 1
ATOM 723 C C . LYS A 1 91 ? -14.302 -16.079 13.080 1.00 94.50 91 LYS A C 1
ATOM 725 O O . LYS A 1 91 ? -13.515 -15.140 13.171 1.00 94.50 91 LYS A O 1
ATOM 730 N N . ASN A 1 92 ? -14.104 -17.083 12.228 1.00 95.06 92 ASN A N 1
ATOM 731 C CA . ASN A 1 92 ? -12.933 -17.134 11.348 1.00 95.06 92 ASN A CA 1
ATOM 732 C C . ASN A 1 92 ? -13.057 -16.078 10.249 1.00 95.06 92 ASN A C 1
ATOM 734 O O . ASN A 1 92 ? -12.115 -15.326 9.977 1.00 95.06 92 ASN A O 1
ATOM 738 N N . LEU A 1 93 ? -14.252 -15.969 9.672 1.00 93.19 93 LEU A N 1
ATOM 739 C CA . LEU A 1 93 ? -14.542 -14.957 8.670 1.00 93.19 93 LEU A CA 1
ATOM 740 C C . LEU A 1 93 ? -14.559 -13.552 9.284 1.00 93.19 93 LEU A C 1
ATOM 742 O O . LEU A 1 93 ? -13.910 -12.649 8.759 1.00 93.19 93 LEU A O 1
ATOM 746 N N . LEU A 1 94 ? -15.204 -13.370 10.438 1.00 94.88 94 LEU A N 1
ATOM 747 C CA . LEU A 1 94 ? -15.225 -12.087 11.144 1.00 94.88 94 LEU A CA 1
ATOM 748 C C . LEU A 1 94 ? -13.822 -11.602 11.521 1.00 94.88 94 LEU A C 1
ATOM 750 O O . LEU A 1 94 ? -13.514 -10.433 11.325 1.00 94.88 94 LEU A O 1
ATOM 754 N N . ASN A 1 95 ? -12.932 -12.486 11.982 1.00 92.38 95 ASN A N 1
ATOM 755 C CA . ASN A 1 95 ? -11.536 -12.121 12.247 1.00 92.38 95 ASN A CA 1
ATOM 756 C C . ASN A 1 95 ? -10.784 -11.688 10.982 1.00 92.38 95 ASN A C 1
ATOM 758 O O . ASN A 1 95 ? -9.899 -10.838 11.061 1.00 92.38 95 ASN A O 1
ATOM 762 N N . THR A 1 96 ? -11.145 -12.248 9.827 1.00 91.25 96 THR A N 1
ATOM 763 C CA . THR A 1 96 ? -10.587 -11.863 8.523 1.00 91.25 96 THR A CA 1
ATOM 764 C C . THR A 1 96 ? -11.114 -10.505 8.056 1.00 91.25 96 THR A C 1
ATOM 766 O O . THR A 1 96 ? -10.408 -9.765 7.368 1.00 91.25 96 THR A O 1
ATOM 769 N N . LEU A 1 97 ? -12.356 -10.175 8.416 1.00 93.12 97 LEU A N 1
ATOM 770 C CA . LEU A 1 97 ? -13.066 -8.962 8.003 1.00 93.12 97 LEU A CA 1
ATOM 771 C C . LEU A 1 97 ? -13.013 -7.828 9.033 1.00 93.12 97 LEU A C 1
ATOM 773 O O . LEU A 1 97 ? -13.466 -6.726 8.735 1.00 93.12 97 LEU A O 1
ATOM 777 N N . LYS A 1 98 ? -12.463 -8.068 10.224 1.00 93.75 98 LYS A N 1
ATOM 778 C CA . LYS A 1 98 ? -12.423 -7.080 11.303 1.00 93.75 98 LYS A CA 1
ATOM 779 C C . LYS A 1 98 ? -11.773 -5.775 10.844 1.00 93.75 98 LYS A C 1
ATOM 781 O O . LYS A 1 98 ? -10.733 -5.778 10.185 1.00 93.75 98 LYS A O 1
ATOM 786 N N . GLY A 1 99 ? -12.411 -4.664 11.184 1.00 89.50 99 GLY A N 1
ATOM 787 C CA . GLY A 1 99 ? -11.983 -3.322 10.812 1.00 89.50 99 GLY A CA 1
ATOM 788 C C . GLY A 1 99 ? -12.250 -2.930 9.364 1.00 89.50 99 GLY A C 1
ATOM 789 O O . GLY A 1 99 ? -11.900 -1.821 8.962 1.00 89.50 99 GLY A O 1
ATOM 790 N N . LYS A 1 100 ? -12.850 -3.817 8.565 1.00 92.19 100 LYS A N 1
ATOM 791 C CA . LYS A 1 100 ? -13.222 -3.528 7.180 1.00 92.19 100 LYS A CA 1
ATOM 792 C C . LYS A 1 100 ? -14.667 -3.073 7.092 1.00 92.19 100 LYS A C 1
ATOM 794 O O . LYS A 1 100 ? -15.506 -3.386 7.939 1.00 92.19 100 LYS A O 1
ATOM 799 N N . ILE A 1 101 ? -14.936 -2.380 5.996 1.00 91.06 101 ILE A N 1
ATOM 800 C CA . ILE A 1 101 ? -16.282 -2.109 5.520 1.00 91.06 101 ILE A CA 1
ATOM 801 C C . ILE A 1 101 ? -16.576 -3.144 4.438 1.00 91.06 101 ILE A C 1
ATOM 803 O O . ILE A 1 101 ? -15.791 -3.292 3.502 1.00 91.06 101 ILE A O 1
ATOM 807 N N . ILE A 1 102 ? -17.673 -3.879 4.573 1.00 92.94 102 ILE A N 1
ATOM 808 C CA . ILE A 1 102 ? -18.133 -4.844 3.572 1.00 92.94 102 ILE A CA 1
ATOM 809 C C . ILE A 1 102 ? -19.371 -4.316 2.858 1.00 92.94 102 ILE A C 1
ATOM 811 O O . ILE A 1 102 ? -20.219 -3.669 3.472 1.00 92.94 102 ILE A O 1
ATOM 815 N N . LEU A 1 103 ? -19.474 -4.607 1.564 1.00 89.69 103 LEU A N 1
ATOM 816 C CA . LEU A 1 103 ? -20.579 -4.201 0.703 1.00 89.69 103 LEU A CA 1
ATOM 817 C C . LEU A 1 103 ? -21.299 -5.429 0.157 1.00 89.69 103 LEU A C 1
ATOM 819 O O . LEU A 1 103 ? -20.710 -6.245 -0.556 1.00 89.69 103 LEU A O 1
ATOM 823 N N . ARG A 1 104 ? -22.597 -5.530 0.437 1.00 89.31 104 ARG A N 1
ATOM 824 C CA . ARG A 1 104 ? -23.475 -6.529 -0.178 1.00 89.31 104 ARG A CA 1
ATOM 825 C C . ARG A 1 104 ? -23.928 -6.033 -1.542 1.00 89.31 104 ARG A C 1
ATOM 827 O O . ARG A 1 104 ? -24.864 -5.243 -1.668 1.00 89.31 104 ARG A O 1
ATOM 834 N N . VAL A 1 105 ? -23.250 -6.500 -2.582 1.00 74.25 105 VAL A N 1
ATOM 835 C CA . VAL A 1 105 ? -23.454 -6.011 -3.953 1.00 74.25 105 VAL A CA 1
ATOM 836 C C . VAL A 1 105 ? -24.831 -6.409 -4.508 1.00 74.25 105 VAL A C 1
ATOM 838 O O . VAL A 1 105 ? -25.412 -5.668 -5.295 1.00 74.25 105 VAL A O 1
ATOM 841 N N . HIS A 1 106 ? -25.396 -7.536 -4.061 1.00 65.88 106 HIS A N 1
ATOM 842 C CA . HIS A 1 106 ? -26.645 -8.089 -4.600 1.00 65.88 106 HIS A CA 1
ATOM 843 C C . HIS A 1 106 ? -27.924 -7.575 -3.922 1.00 65.88 106 HIS A C 1
ATOM 845 O O . HIS A 1 106 ? -29.018 -7.803 -4.436 1.00 65.88 106 HIS A O 1
ATOM 851 N N . LYS A 1 107 ? -27.806 -6.845 -2.807 1.00 62.94 107 LYS A N 1
ATOM 852 C CA . LYS A 1 107 ? -28.941 -6.313 -2.044 1.00 62.94 107 LYS A CA 1
ATOM 853 C C . LYS A 1 107 ? -28.805 -4.804 -1.861 1.00 62.94 107 LYS A C 1
ATOM 855 O O . LYS A 1 107 ? -28.488 -4.320 -0.783 1.00 62.94 107 LYS A O 1
ATOM 860 N N . ASN A 1 108 ? -29.014 -4.057 -2.943 1.00 65.62 108 ASN A N 1
ATOM 861 C CA . ASN A 1 108 ? -29.058 -2.587 -2.955 1.00 65.62 108 ASN A CA 1
ATOM 862 C C . ASN A 1 108 ? -27.796 -1.869 -2.426 1.00 65.62 108 ASN A C 1
ATOM 864 O O . ASN A 1 108 ? -27.868 -0.685 -2.104 1.00 65.62 108 ASN A O 1
ATOM 868 N N . GLY A 1 109 ? -26.645 -2.547 -2.351 1.00 68.56 109 GLY A N 1
ATOM 869 C CA . GLY A 1 109 ? -25.395 -1.939 -1.890 1.00 68.56 109 GLY A CA 1
ATOM 870 C C . GLY A 1 109 ? -25.338 -1.691 -0.380 1.00 68.56 109 GLY A C 1
ATOM 871 O O . GLY A 1 109 ? -24.681 -0.742 0.046 1.00 68.56 109 GLY A O 1
ATOM 872 N N . GLU A 1 110 ? -26.019 -2.512 0.428 1.00 88.06 110 GLU A N 1
ATOM 873 C CA . GLU A 1 110 ? -25.948 -2.436 1.893 1.00 88.06 110 GLU A CA 1
ATOM 874 C C . GLU A 1 110 ? -24.489 -2.515 2.380 1.00 88.06 110 GLU A C 1
ATOM 876 O O . GLU A 1 110 ? -23.750 -3.440 2.026 1.00 88.06 110 GLU A O 1
ATOM 881 N N . ALA A 1 111 ? -24.084 -1.556 3.216 1.00 90.50 111 ALA A N 1
ATOM 882 C CA . ALA A 1 111 ? -22.738 -1.466 3.770 1.00 90.50 111 ALA A CA 1
ATOM 883 C C . ALA A 1 111 ? -22.723 -1.810 5.262 1.00 90.50 111 ALA A C 1
ATOM 885 O O . ALA A 1 111 ? -23.590 -1.357 6.014 1.00 90.50 111 ALA A O 1
ATOM 886 N N . TYR A 1 112 ? -21.720 -2.574 5.694 1.00 93.44 112 TYR A N 1
ATOM 887 C CA . TYR A 1 112 ? -21.540 -2.954 7.094 1.00 93.44 112 TYR A CA 1
ATOM 888 C C . TYR A 1 112 ? -20.103 -2.725 7.549 1.00 93.44 112 TYR A C 1
ATOM 890 O O . TYR A 1 112 ? -19.168 -3.016 6.808 1.00 93.44 112 TYR A O 1
ATOM 898 N N . TYR A 1 113 ? -19.924 -2.256 8.780 1.00 93.69 113 TYR A N 1
ATOM 899 C CA . TYR A 1 113 ? -18.625 -2.153 9.443 1.00 93.69 113 TYR A CA 1
ATOM 900 C C . TYR A 1 113 ? -18.480 -3.266 10.481 1.00 93.69 113 TYR A C 1
ATOM 902 O O . TYR A 1 113 ? -19.384 -3.477 11.289 1.00 93.69 113 TYR A O 1
ATOM 910 N N . ILE A 1 114 ? -17.350 -3.975 10.461 1.00 95.00 114 ILE A N 1
ATOM 911 C CA . ILE A 1 114 ? -17.035 -4.998 11.461 1.00 95.00 114 ILE A CA 1
ATOM 912 C C . ILE A 1 114 ? -16.092 -4.380 12.484 1.00 95.00 114 ILE A C 1
ATOM 914 O O . ILE A 1 114 ? -14.919 -4.149 12.189 1.00 95.00 114 ILE A O 1
ATOM 918 N N . LYS A 1 115 ? -16.574 -4.133 13.697 1.00 93.88 115 LYS A N 1
ATOM 919 C CA . LYS A 1 115 ? -15.792 -3.467 14.737 1.00 93.88 115 LYS A CA 1
ATOM 920 C C . LYS A 1 115 ? -14.658 -4.376 15.246 1.00 93.88 115 LYS A C 1
ATOM 922 O O . LYS A 1 115 ? -14.930 -5.500 15.671 1.00 93.88 115 LYS A O 1
ATOM 927 N N . PRO A 1 116 ? -13.380 -3.942 15.243 1.00 92.88 116 PRO A N 1
ATOM 928 C CA . PRO A 1 116 ? -12.274 -4.838 15.584 1.00 92.88 116 PRO A CA 1
ATOM 929 C C . PRO A 1 116 ? -12.240 -5.339 17.034 1.00 92.88 116 PRO A C 1
ATOM 931 O O . PRO A 1 116 ? -11.658 -6.394 17.275 1.00 92.88 116 PRO A O 1
ATOM 934 N N . GLN A 1 117 ? -12.809 -4.599 17.992 1.00 89.38 117 GLN A N 1
ATOM 935 C CA . GLN A 1 117 ? -12.741 -4.928 19.424 1.00 89.38 117 GLN A CA 1
ATOM 936 C C . GLN A 1 117 ? -13.552 -6.171 19.788 1.00 89.38 117 GLN A C 1
ATOM 938 O O . GLN A 1 117 ? -13.121 -6.970 20.615 1.00 89.38 117 GLN A O 1
ATOM 943 N N . ASP A 1 118 ? -14.740 -6.299 19.206 1.00 93.56 118 ASP A N 1
ATOM 944 C CA . ASP A 1 118 ? -15.757 -7.273 19.612 1.00 93.56 118 ASP A CA 1
ATOM 945 C C . ASP A 1 118 ? -16.340 -8.056 18.426 1.00 93.56 118 ASP A C 1
ATOM 947 O O . ASP A 1 118 ? -17.159 -8.950 18.629 1.00 93.56 118 ASP A O 1
ATOM 951 N N . LEU A 1 119 ? -15.884 -7.768 17.199 1.00 94.75 119 LEU A N 1
ATOM 952 C CA . LEU A 1 119 ? -16.355 -8.366 15.947 1.00 94.75 119 LEU A CA 1
ATOM 953 C C . LEU A 1 119 ? -17.845 -8.127 15.671 1.00 94.75 119 LEU A C 1
ATOM 955 O O . LEU A 1 119 ? -18.441 -8.829 14.852 1.00 94.75 119 LEU A O 1
ATOM 959 N N . SER A 1 120 ? -18.449 -7.139 16.334 1.00 93.62 120 SER A N 1
ATOM 960 C CA . SER A 1 120 ? -19.830 -6.757 16.072 1.00 93.62 120 SER A CA 1
ATOM 961 C C . SER A 1 120 ? -19.976 -6.176 14.663 1.00 93.62 120 SER A C 1
ATOM 963 O O . SER A 1 120 ? -19.091 -5.494 14.139 1.00 93.62 120 SER A O 1
ATOM 965 N N . VAL A 1 121 ? -21.097 -6.508 14.023 1.00 94.62 121 VAL A N 1
ATOM 966 C CA . VAL A 1 121 ? -21.399 -6.141 12.638 1.00 94.62 121 VAL A CA 1
ATOM 967 C C . VAL A 1 121 ? -22.438 -5.032 12.656 1.00 94.62 121 VAL A C 1
ATOM 969 O O . VAL A 1 121 ? -23.570 -5.233 13.093 1.00 94.62 121 VAL A O 1
ATOM 972 N N . HIS A 1 122 ? -22.056 -3.862 12.165 1.00 92.94 122 HIS A N 1
ATOM 973 C CA . HIS A 1 122 ? -22.878 -2.665 12.209 1.00 92.94 122 HIS A CA 1
ATOM 974 C C . HIS A 1 122 ? -23.361 -2.285 10.822 1.00 92.94 122 HIS A C 1
ATOM 976 O O . HIS A 1 122 ? -22.553 -2.056 9.925 1.00 92.94 122 HIS A O 1
ATOM 982 N N . TYR A 1 123 ? -24.675 -2.189 10.650 1.00 92.38 123 TYR A N 1
ATOM 983 C CA . TYR A 1 123 ? -25.265 -1.733 9.400 1.00 92.38 123 TYR A CA 1
ATOM 984 C C . TYR A 1 123 ? -25.153 -0.213 9.276 1.00 92.38 123 TYR A C 1
ATOM 986 O O . TYR A 1 123 ? -25.639 0.521 10.131 1.00 92.38 123 TYR A O 1
ATOM 994 N N . LEU A 1 124 ? -24.518 0.251 8.202 1.00 88.56 124 LEU A N 1
ATOM 995 C CA . LEU A 1 124 ? -24.204 1.664 8.012 1.00 88.56 124 LEU A CA 1
ATOM 996 C C . LEU A 1 124 ? -25.331 2.439 7.320 1.00 88.56 124 LEU A C 1
ATOM 998 O O . LEU A 1 124 ? -25.399 3.650 7.474 1.00 88.56 124 LEU A O 1
ATOM 1002 N N . GLN A 1 125 ? -26.246 1.748 6.629 1.00 86.50 125 GLN A N 1
ATOM 1003 C CA . GLN A 1 125 ? -27.467 2.267 5.989 1.00 86.50 125 GLN A CA 1
ATOM 1004 C C . GLN A 1 125 ? -27.269 3.365 4.924 1.00 86.50 125 GLN A C 1
ATOM 1006 O O . GLN A 1 125 ? -27.641 3.167 3.771 1.00 86.50 125 GLN A O 1
ATOM 1011 N N . ASN A 1 126 ? -26.742 4.530 5.293 1.00 85.88 126 ASN A N 1
ATOM 1012 C CA . ASN A 1 126 ? -26.452 5.673 4.429 1.00 85.88 126 ASN A CA 1
ATOM 1013 C C . ASN A 1 126 ? -25.324 6.522 5.044 1.00 85.88 126 ASN A C 1
ATOM 1015 O O . ASN A 1 126 ? -24.844 6.221 6.128 1.00 85.88 126 ASN A O 1
ATOM 1019 N N . GLY A 1 127 ? -24.889 7.579 4.357 1.00 86.06 127 GLY A N 1
ATOM 1020 C CA . GLY A 1 127 ? -23.788 8.427 4.825 1.00 86.06 127 GLY A CA 1
ATOM 1021 C C . GLY A 1 127 ? -23.970 8.997 6.231 1.00 86.06 127 GLY A C 1
ATOM 1022 O O . GLY A 1 127 ? -23.095 8.836 7.076 1.00 86.06 127 GLY A O 1
ATOM 1023 N N . GLU A 1 128 ? -25.118 9.621 6.494 1.00 88.44 128 GLU A N 1
ATOM 1024 C CA . GLU A 1 128 ? -25.415 10.240 7.792 1.00 88.44 128 GLU A CA 1
ATOM 1025 C C . GLU A 1 128 ? -25.458 9.203 8.913 1.00 88.44 128 GLU A C 1
ATOM 1027 O O . GLU A 1 128 ? -24.801 9.358 9.942 1.00 88.44 128 GLU A O 1
ATOM 1032 N N . LYS A 1 129 ? -26.162 8.087 8.692 1.00 89.06 129 LYS A N 1
ATOM 1033 C CA . LYS A 1 129 ? -26.266 7.046 9.713 1.00 89.06 129 LYS A CA 1
ATOM 1034 C C . LYS A 1 129 ? -24.935 6.341 9.951 1.00 89.06 129 LYS A C 1
ATOM 1036 O O . LYS A 1 129 ? -24.620 6.006 11.093 1.00 89.06 129 LYS A O 1
ATOM 1041 N N . ALA A 1 130 ? -24.140 6.165 8.896 1.00 87.62 130 ALA A N 1
ATOM 1042 C CA . ALA A 1 130 ? -22.776 5.685 9.006 1.00 87.62 130 ALA A CA 1
ATOM 1043 C C . ALA A 1 130 ? -21.962 6.630 9.887 1.00 87.62 130 ALA A C 1
ATOM 1045 O O . ALA A 1 130 ? -21.378 6.179 10.860 1.00 87.62 130 ALA A O 1
ATOM 1046 N N . TYR A 1 131 ? -21.978 7.932 9.610 1.00 89.81 131 TYR A N 1
ATOM 1047 C CA . TYR A 1 131 ? -21.242 8.920 10.394 1.00 89.81 131 TYR A CA 1
ATOM 1048 C C . TYR A 1 131 ? -21.622 8.908 11.881 1.00 89.81 131 TYR A C 1
ATOM 1050 O O . TYR A 1 131 ? -20.735 8.857 12.735 1.00 89.81 131 TYR A O 1
ATOM 1058 N N . GLU A 1 132 ? -22.918 8.873 12.203 1.00 90.56 132 GLU A N 1
ATOM 1059 C CA . GLU A 1 132 ? -23.400 8.748 13.585 1.00 90.56 132 GLU A CA 1
ATOM 1060 C C . GLU A 1 132 ? -22.852 7.492 14.272 1.00 90.56 132 GLU A C 1
ATOM 1062 O O . GLU A 1 132 ? -22.254 7.576 15.344 1.00 90.56 132 GLU A O 1
ATOM 1067 N N . LEU A 1 133 ? -23.023 6.332 13.632 1.00 87.56 133 LEU A N 1
ATOM 1068 C CA . LEU A 1 133 ? -22.620 5.036 14.176 1.00 87.56 133 LEU A CA 1
ATOM 1069 C C . LEU A 1 133 ? -21.101 4.951 14.357 1.00 87.56 133 LEU A C 1
ATOM 1071 O O . LEU A 1 133 ? -20.597 4.424 15.349 1.00 87.56 133 LEU A O 1
ATOM 1075 N N . MET A 1 134 ? -20.360 5.493 13.394 1.00 84.31 134 MET A N 1
ATOM 1076 C CA . MET A 1 134 ? -18.905 5.552 13.410 1.00 84.31 134 MET A CA 1
ATOM 1077 C C . MET A 1 134 ? -18.398 6.415 14.569 1.00 84.31 134 MET A C 1
ATOM 1079 O O . MET A 1 134 ? -17.451 6.021 15.246 1.00 84.31 134 MET A O 1
ATOM 1083 N N . ARG A 1 135 ? -19.053 7.547 14.855 1.00 88.12 135 ARG A N 1
ATOM 1084 C CA . ARG A 1 135 ? -18.740 8.369 16.033 1.00 88.12 135 ARG A CA 1
ATOM 1085 C C . ARG A 1 135 ? -19.127 7.685 17.339 1.00 88.12 135 ARG A C 1
ATOM 1087 O O . ARG A 1 135 ? -18.351 7.742 18.287 1.00 88.12 135 ARG A O 1
ATOM 1094 N N . GLU A 1 136 ? -20.279 7.027 17.396 1.00 90.31 136 GLU A N 1
ATOM 1095 C CA . GLU A 1 136 ? -20.748 6.310 18.590 1.00 90.31 136 GLU A CA 1
ATOM 1096 C C . GLU A 1 136 ? -19.784 5.194 19.015 1.00 90.31 136 GLU A C 1
ATOM 1098 O O . GLU A 1 136 ? -19.507 5.016 20.200 1.00 90.31 136 GLU A O 1
ATOM 1103 N N . HIS A 1 137 ? -19.238 4.457 18.048 1.00 87.56 137 HIS A N 1
ATOM 1104 C CA . HIS A 1 137 ? -18.325 3.341 18.304 1.00 87.56 137 HIS A CA 1
ATOM 1105 C C . HIS A 1 137 ? -16.846 3.698 18.141 1.00 87.56 137 HIS A C 1
ATOM 1107 O O . HIS A 1 137 ? -16.001 2.799 18.075 1.00 87.56 137 HIS A O 1
ATOM 1113 N N . SER A 1 138 ? -16.537 4.992 18.076 1.00 90.38 138 SER A N 1
ATOM 1114 C CA . SER A 1 138 ? -15.172 5.482 17.942 1.00 90.38 138 SER A CA 1
ATOM 1115 C C . SER A 1 138 ? -14.350 5.269 19.215 1.00 90.38 138 SER A C 1
ATOM 1117 O O . SER A 1 138 ? -14.863 5.245 20.335 1.00 90.38 138 SER A O 1
ATOM 1119 N N . LEU A 1 139 ? -13.042 5.125 19.034 1.00 91.75 139 LEU A N 1
ATOM 1120 C CA . LEU A 1 139 ? -12.066 5.150 20.112 1.00 91.75 139 LEU A CA 1
ATOM 1121 C C . LEU A 1 139 ? -11.509 6.571 20.254 1.00 91.75 139 LEU A C 1
ATOM 1123 O O . LEU A 1 139 ? -11.077 7.164 19.268 1.00 91.75 139 LEU A O 1
ATOM 1127 N N . GLY A 1 140 ? -11.487 7.105 21.474 1.00 92.00 140 GLY A N 1
ATOM 1128 C CA . GLY A 1 140 ? -10.835 8.386 21.745 1.00 92.00 140 GLY A CA 1
ATOM 1129 C C . GLY A 1 140 ? -9.335 8.331 21.445 1.00 92.00 140 GLY A C 1
ATOM 1130 O O . GLY A 1 140 ? -8.679 7.345 21.785 1.00 92.00 140 GLY A O 1
ATOM 1131 N N . ILE A 1 141 ? -8.801 9.378 20.821 1.00 92.19 141 ILE A N 1
ATOM 1132 C CA . ILE A 1 141 ? -7.367 9.538 20.559 1.00 92.19 141 ILE A CA 1
ATOM 1133 C C . ILE A 1 141 ? -6.932 10.984 20.832 1.00 92.19 141 ILE A C 1
ATOM 1135 O O . ILE A 1 141 ? -7.699 11.920 20.576 1.00 92.19 141 ILE A O 1
ATOM 1139 N N . THR A 1 142 ? -5.725 11.149 21.376 1.00 88.88 142 THR A N 1
ATOM 1140 C CA . THR A 1 142 ? -5.081 12.455 21.583 1.00 88.88 142 THR A CA 1
ATOM 1141 C C . THR A 1 142 ? -4.529 12.994 20.270 1.00 88.88 142 THR A C 1
ATOM 1143 O O . THR A 1 142 ? -4.357 12.246 19.307 1.00 88.88 142 THR A O 1
ATOM 1146 N N . ASP A 1 143 ? -4.241 14.288 20.220 1.00 76.19 143 ASP A N 1
ATOM 1147 C CA . ASP A 1 143 ? -3.659 14.926 19.040 1.00 76.19 143 ASP A CA 1
ATOM 1148 C C . ASP A 1 143 ? -2.273 14.351 18.729 1.00 76.19 143 ASP A C 1
ATOM 1150 O O . ASP A 1 143 ? -2.008 13.984 17.584 1.00 76.19 143 ASP A O 1
ATOM 1154 N N . ASP A 1 144 ? -1.449 14.177 19.764 1.00 76.50 144 ASP A N 1
ATOM 1155 C CA . ASP A 1 144 ? -0.099 13.615 19.667 1.00 76.50 144 ASP A CA 1
ATOM 1156 C C . ASP A 1 144 ? -0.115 12.189 19.079 1.00 76.50 144 ASP A C 1
ATOM 1158 O O . ASP A 1 144 ? 0.566 11.909 18.092 1.00 76.50 144 ASP A O 1
ATOM 1162 N N . ASP A 1 145 ? -0.955 11.292 19.617 1.00 80.25 145 ASP A N 1
ATOM 1163 C CA . ASP A 1 145 ? -1.083 9.916 19.107 1.00 80.25 145 ASP A CA 1
ATOM 1164 C C . ASP A 1 145 ? -1.687 9.900 17.694 1.00 80.25 145 ASP A C 1
ATOM 1166 O O . ASP A 1 145 ? -1.396 9.031 16.870 1.00 80.25 145 ASP A O 1
ATOM 1170 N N . LEU A 1 146 ? -2.583 10.842 17.402 1.00 75.06 146 LEU A N 1
ATOM 1171 C CA . LEU A 1 146 ? -3.225 10.930 16.105 1.00 75.06 146 LEU A CA 1
ATOM 1172 C C . LEU A 1 146 ? -2.197 11.352 15.047 1.00 75.06 146 LEU A C 1
ATOM 1174 O O . LEU A 1 146 ? -2.206 10.755 13.970 1.00 75.06 146 LEU A O 1
ATOM 1178 N N . GLU A 1 147 ? -1.323 12.329 15.325 1.00 72.06 147 GLU A N 1
ATOM 1179 C CA . GLU A 1 147 ? -0.233 12.792 14.442 1.00 72.06 147 GLU A CA 1
ATOM 1180 C C . GLU A 1 147 ? 0.737 11.684 14.022 1.00 72.06 147 GLU A C 1
ATOM 1182 O O . GLU A 1 147 ? 1.188 11.674 12.871 1.00 72.06 147 GLU A O 1
ATOM 1187 N N . ASP A 1 148 ? 0.956 10.704 14.895 1.00 74.00 148 ASP A N 1
ATOM 1188 C CA . ASP A 1 148 ? 1.744 9.506 14.607 1.00 74.00 148 ASP A CA 1
ATOM 1189 C C . ASP A 1 148 ? 1.083 8.569 13.582 1.00 74.00 148 ASP A C 1
ATOM 1191 O O . ASP A 1 148 ? 1.721 7.647 13.072 1.00 74.00 148 ASP A O 1
ATOM 1195 N N . ILE A 1 149 ? -0.183 8.795 13.224 1.00 61.31 149 ILE A N 1
ATOM 1196 C CA . ILE A 1 149 ? -0.877 8.064 12.164 1.00 61.31 149 ILE A CA 1
ATOM 1197 C C . ILE A 1 149 ? -0.896 8.917 10.896 1.00 61.31 149 ILE A C 1
ATOM 1199 O O . ILE A 1 149 ? -1.297 10.079 10.869 1.00 61.31 149 ILE A O 1
ATOM 1203 N N . LEU A 1 150 ? -0.495 8.336 9.775 1.00 51.28 150 LEU A N 1
ATOM 1204 C CA . LEU A 1 150 ? -0.330 9.082 8.530 1.00 51.28 150 LEU A CA 1
ATOM 1205 C C . LEU A 1 150 ? -1.665 9.363 7.850 1.00 51.28 150 LEU A C 1
ATOM 1207 O O . LEU A 1 150 ? -2.501 8.475 7.735 1.00 51.28 150 LEU A O 1
ATOM 1211 N N . ILE A 1 151 ? -1.873 10.589 7.372 1.00 57.31 151 ILE A N 1
ATOM 1212 C CA . ILE A 1 151 ? -3.134 10.990 6.736 1.00 57.31 151 ILE A CA 1
ATOM 1213 C C . ILE A 1 151 ? -3.232 10.505 5.280 1.00 57.31 151 ILE A C 1
ATOM 1215 O O . ILE A 1 151 ? -2.325 10.708 4.476 1.00 57.31 151 ILE A O 1
ATOM 1219 N N . GLY A 1 152 ? -4.362 9.894 4.931 1.00 48.47 152 GLY A N 1
ATOM 1220 C CA . GLY A 1 152 ? -4.779 9.562 3.573 1.00 48.47 152 GLY A CA 1
ATOM 1221 C C . GLY A 1 152 ? -5.886 10.500 3.078 1.00 48.47 152 GLY A C 1
ATOM 1222 O O . GLY A 1 152 ? -6.612 11.107 3.868 1.00 48.47 152 GLY A O 1
ATOM 1223 N N . ARG A 1 153 ? -6.039 10.634 1.753 1.00 50.56 153 ARG A N 1
ATOM 1224 C CA . ARG A 1 153 ? -7.020 11.547 1.138 1.00 50.56 153 ARG A CA 1
ATOM 1225 C C . ARG A 1 153 ? -7.996 10.802 0.226 1.00 50.56 153 ARG A C 1
ATOM 1227 O O . ARG A 1 153 ? -7.580 10.167 -0.737 1.00 50.56 153 ARG A O 1
ATOM 1234 N N . LEU A 1 154 ? -9.297 10.931 0.498 1.00 47.41 154 LEU A N 1
ATOM 1235 C CA . LEU A 1 154 ? -10.364 10.473 -0.400 1.00 47.41 154 LEU A CA 1
ATOM 1236 C C . LEU A 1 154 ? -10.570 11.525 -1.499 1.00 47.41 154 LEU A C 1
ATOM 1238 O O . LEU A 1 154 ? -10.962 12.658 -1.221 1.00 47.41 154 LEU A O 1
ATOM 1242 N N . THR A 1 155 ? -10.261 11.195 -2.751 1.00 44.78 155 THR A N 1
ATOM 1243 C CA . THR A 1 155 ? -10.492 12.095 -3.892 1.00 44.78 155 THR A CA 1
ATOM 1244 C C . THR A 1 155 ? -11.933 11.907 -4.387 1.00 44.78 155 THR A C 1
ATOM 1246 O O . THR A 1 155 ? -12.272 10.834 -4.884 1.00 44.78 155 THR A O 1
ATOM 1249 N N . ARG A 1 156 ? -12.807 12.918 -4.240 1.00 39.66 156 ARG A N 1
ATOM 1250 C CA . ARG A 1 156 ? -14.189 12.857 -4.760 1.00 39.66 156 ARG A CA 1
ATOM 1251 C C . ARG A 1 156 ? -14.172 12.839 -6.289 1.00 39.66 156 ARG A C 1
ATOM 1253 O O . ARG A 1 156 ? -13.597 13.731 -6.906 1.00 39.66 156 ARG A O 1
ATOM 1260 N N . ARG A 1 157 ? -14.883 11.891 -6.911 1.00 37.91 157 ARG A N 1
ATOM 1261 C CA . ARG A 1 157 ? -15.265 11.986 -8.334 1.00 37.91 157 ARG A CA 1
ATOM 1262 C C . ARG A 1 157 ? -16.413 12.994 -8.491 1.00 37.91 157 ARG A C 1
ATOM 1264 O O . ARG A 1 157 ? -17.534 12.601 -8.790 1.00 37.91 157 ARG A O 1
ATOM 1271 N N . THR A 1 158 ? -16.184 14.274 -8.218 1.00 32.66 158 THR A N 1
ATOM 1272 C CA . THR A 1 158 ? -17.198 15.331 -8.425 1.00 32.66 158 THR A CA 1
ATOM 1273 C C . THR A 1 158 ? -16.653 16.527 -9.192 1.00 32.66 158 THR A C 1
ATOM 1275 O O . THR A 1 158 ? -17.134 17.641 -9.027 1.00 32.66 158 THR A O 1
ATOM 1278 N N . GLU A 1 159 ? -15.679 16.302 -10.065 1.00 35.44 159 GLU A N 1
ATOM 1279 C CA . GLU A 1 159 ? -15.539 17.139 -11.250 1.00 35.44 159 GLU A CA 1
ATOM 1280 C C . GLU A 1 159 ? -16.132 16.346 -12.406 1.00 35.44 159 GLU A C 1
ATOM 1282 O O . GLU A 1 159 ? -15.823 15.165 -12.581 1.00 35.44 159 GLU A O 1
ATOM 1287 N N . THR 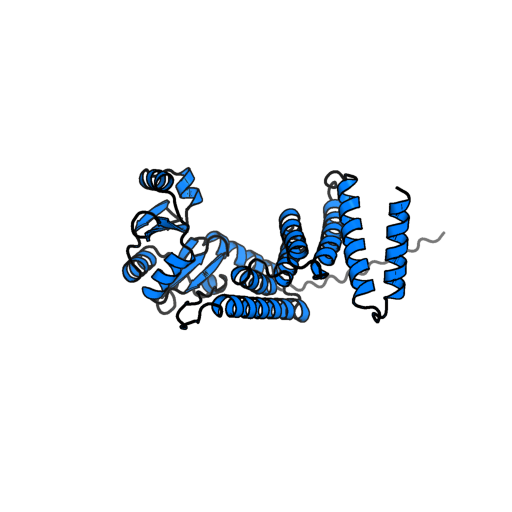A 1 160 ? -17.065 16.956 -13.131 1.00 35.59 160 THR A N 1
ATOM 1288 C CA . THR A 1 160 ? -17.723 16.373 -14.300 1.00 35.59 160 THR A CA 1
ATOM 1289 C C . THR A 1 160 ? -16.665 16.100 -15.368 1.00 35.59 160 THR A C 1
ATOM 1291 O O . THR A 1 160 ? -16.355 16.947 -16.199 1.00 35.59 160 THR A O 1
ATOM 1294 N N . LEU A 1 161 ? -16.055 14.924 -15.294 1.00 35.38 161 LEU A N 1
ATOM 1295 C CA . LEU A 1 161 ? -14.953 14.501 -16.139 1.00 35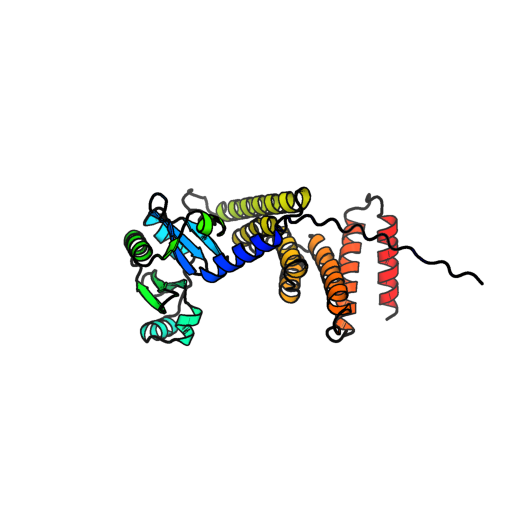.38 161 LEU A CA 1
ATOM 1296 C C . LEU A 1 161 ? -15.532 13.755 -17.342 1.00 35.38 161 LEU A C 1
ATOM 1298 O O . LEU A 1 161 ? -16.176 12.714 -17.205 1.00 35.38 161 LEU A O 1
ATOM 1302 N N . LEU A 1 162 ? -15.320 14.327 -18.530 1.00 31.48 162 LEU A N 1
ATOM 1303 C CA . LEU A 1 162 ? -15.639 13.711 -19.818 1.00 31.48 162 LEU A CA 1
ATOM 1304 C C . LEU A 1 162 ? -15.033 12.289 -19.877 1.00 31.48 162 LEU A C 1
ATOM 1306 O O . LEU A 1 162 ? -13.912 12.097 -19.389 1.00 31.48 162 LEU A O 1
ATOM 1310 N N . PRO A 1 163 ? -15.712 11.286 -20.464 1.00 32.25 163 PRO A N 1
ATOM 1311 C CA . PRO A 1 163 ? -15.148 9.943 -20.590 1.00 32.25 163 PRO A CA 1
ATOM 1312 C C . PRO A 1 163 ? -13.791 10.015 -21.312 1.00 32.25 163 PRO A C 1
ATOM 1314 O O . PRO A 1 163 ? -13.713 10.541 -22.418 1.00 32.25 163 PRO A O 1
ATOM 1317 N N . GLY A 1 164 ? -12.721 9.559 -20.647 1.00 42.41 164 GLY A N 1
ATOM 1318 C CA . GLY A 1 164 ? -11.321 9.682 -21.097 1.00 42.41 164 GLY A CA 1
ATOM 1319 C C . GLY A 1 164 ? -10.438 10.633 -20.268 1.00 42.41 164 GLY A C 1
ATOM 1320 O O . GLY A 1 164 ? -9.219 10.619 -20.409 1.00 42.41 164 GLY A O 1
ATOM 1321 N N . THR A 1 165 ? -11.015 11.431 -19.362 1.00 41.66 165 THR A N 1
ATOM 1322 C CA . THR A 1 165 ? -10.256 12.386 -18.521 1.00 41.66 165 THR A CA 1
ATOM 1323 C C . THR A 1 165 ? -9.894 11.846 -17.131 1.00 41.66 165 THR A C 1
ATOM 1325 O O . THR A 1 165 ? -8.930 12.295 -16.525 1.00 41.66 165 THR A O 1
ATOM 1328 N N . CYS A 1 166 ? -10.611 10.843 -16.612 1.00 38.16 166 CYS A N 1
ATOM 1329 C CA . CYS A 1 166 ? -10.326 10.283 -15.283 1.00 38.16 166 CYS A CA 1
ATOM 1330 C C . CYS A 1 166 ? -9.053 9.416 -15.253 1.00 38.16 166 CYS A C 1
ATOM 1332 O O . CYS A 1 166 ? -8.336 9.431 -14.258 1.00 38.16 166 CYS A O 1
ATOM 1334 N N . GLU A 1 167 ? -8.771 8.676 -16.330 1.00 44.19 167 GLU A N 1
ATOM 1335 C CA . GLU A 1 167 ? -7.550 7.870 -16.466 1.00 44.19 167 GLU A CA 1
ATOM 1336 C C . GLU A 1 167 ? -6.325 8.785 -16.565 1.00 44.19 167 GLU A C 1
ATOM 1338 O O . GLU A 1 167 ? -5.420 8.685 -15.747 1.00 44.19 167 GLU A O 1
ATOM 1343 N N . THR A 1 168 ? -6.371 9.795 -17.439 1.00 49.38 168 THR A N 1
ATOM 1344 C CA . THR A 1 168 ? -5.283 10.772 -17.604 1.00 49.38 168 THR A CA 1
ATOM 1345 C C . THR A 1 168 ? -5.021 11.607 -16.346 1.00 49.38 168 THR A C 1
ATOM 1347 O O . THR A 1 168 ? -3.863 11.855 -16.008 1.00 49.38 168 THR A O 1
ATOM 1350 N N . VAL A 1 169 ? -6.061 11.993 -15.597 1.00 46.56 169 VAL A N 1
ATOM 1351 C CA . VAL A 1 169 ? -5.912 12.702 -14.312 1.00 46.56 169 VAL A CA 1
ATOM 1352 C C . VAL A 1 169 ? -5.303 11.803 -13.230 1.00 46.56 169 VAL A C 1
ATOM 1354 O O . VAL A 1 169 ? -4.415 12.253 -12.502 1.00 46.56 169 VAL A O 1
ATOM 1357 N N . ASN A 1 170 ? -5.723 10.538 -13.129 1.00 56.72 170 ASN A N 1
ATOM 1358 C CA . ASN A 1 170 ? -5.156 9.593 -12.161 1.00 56.72 170 ASN A CA 1
ATOM 1359 C C . ASN A 1 170 ? -3.695 9.265 -12.480 1.00 56.72 170 ASN A C 1
ATOM 1361 O O . ASN A 1 170 ? -2.864 9.276 -11.571 1.00 56.72 170 ASN A O 1
ATOM 1365 N N . THR A 1 171 ? -3.357 9.075 -13.757 1.00 65.50 171 THR A N 1
ATOM 1366 C CA . THR A 1 171 ? -1.972 8.889 -14.205 1.00 65.50 171 THR A CA 1
ATOM 1367 C C . THR A 1 171 ? -1.126 10.123 -13.876 1.00 65.50 171 THR A C 1
ATOM 1369 O O . THR A 1 171 ? -0.051 9.992 -13.293 1.00 65.50 171 THR A O 1
ATOM 1372 N N . GLN A 1 172 ? -1.611 11.340 -14.146 1.00 63.75 172 GLN A N 1
ATOM 1373 C CA . GLN A 1 172 ? -0.863 12.563 -13.825 1.00 63.75 172 GLN A CA 1
ATOM 1374 C C . GLN A 1 172 ? -0.660 12.743 -12.314 1.00 63.75 172 GLN A C 1
ATOM 1376 O O . GLN A 1 172 ? 0.414 13.150 -11.861 1.00 63.75 172 GLN A O 1
ATOM 1381 N N . LEU A 1 173 ? -1.679 12.442 -11.508 1.00 68.06 173 LEU A N 1
ATOM 1382 C CA . LEU A 1 173 ? -1.577 12.522 -10.054 1.00 68.06 173 LEU A CA 1
ATOM 1383 C C . LEU A 1 173 ? -0.657 11.431 -9.490 1.00 68.06 173 LEU A C 1
ATOM 1385 O O . LEU A 1 173 ? 0.088 11.700 -8.545 1.00 68.06 173 LEU A O 1
ATOM 1389 N N . SER A 1 174 ? -0.664 10.236 -10.083 1.00 77.25 174 SER A N 1
ATOM 1390 C CA . SER A 1 174 ? 0.283 9.170 -9.760 1.00 77.25 174 SER A CA 1
ATOM 1391 C C . SER A 1 174 ? 1.720 9.626 -10.012 1.00 77.25 174 SER A C 1
ATOM 1393 O O . SER A 1 174 ? 2.530 9.636 -9.084 1.00 77.25 174 SER A O 1
ATOM 1395 N N . GLN A 1 175 ? 2.007 10.137 -11.213 1.00 73.06 175 GLN A N 1
ATOM 1396 C CA . GLN A 1 175 ? 3.319 10.682 -11.573 1.00 73.06 175 GLN A CA 1
ATOM 1397 C C . GLN A 1 175 ? 3.768 11.785 -10.604 1.00 73.06 175 GLN A C 1
ATOM 1399 O O . GLN A 1 175 ? 4.906 11.785 -10.134 1.00 73.06 175 GLN A O 1
ATOM 1404 N N . ASN A 1 176 ? 2.870 12.707 -10.244 1.00 65.06 176 ASN A N 1
ATOM 1405 C CA . ASN A 1 176 ? 3.172 13.774 -9.290 1.00 65.06 176 ASN A CA 1
ATOM 1406 C C . ASN A 1 176 ? 3.533 13.226 -7.902 1.00 65.06 176 ASN A C 1
ATOM 1408 O O . ASN A 1 176 ? 4.453 13.738 -7.263 1.00 65.06 176 ASN A O 1
ATOM 1412 N N . ASN A 1 177 ? 2.819 12.204 -7.420 1.00 73.00 177 ASN A N 1
ATOM 1413 C CA . ASN A 1 177 ? 3.147 11.558 -6.152 1.00 73.00 177 ASN A CA 1
ATOM 1414 C C . ASN A 1 177 ? 4.496 10.843 -6.236 1.00 73.00 177 ASN A C 1
ATOM 1416 O O . ASN A 1 177 ? 5.348 11.084 -5.386 1.00 73.00 177 ASN A O 1
ATOM 1420 N N . TYR A 1 178 ? 4.763 10.088 -7.300 1.00 82.88 178 TYR A N 1
ATOM 1421 C CA . TYR A 1 178 ? 6.082 9.497 -7.517 1.00 82.88 178 TYR A CA 1
ATOM 1422 C C . TYR A 1 178 ? 7.210 10.533 -7.440 1.00 82.88 178 TYR A C 1
ATOM 1424 O O . TYR A 1 178 ? 8.163 10.344 -6.686 1.00 82.88 178 TYR A O 1
ATOM 1432 N N . TRP A 1 179 ? 7.084 11.668 -8.134 1.00 63.53 179 TRP A N 1
ATOM 1433 C CA . TRP A 1 179 ? 8.112 12.712 -8.111 1.00 63.53 179 TRP A CA 1
ATOM 1434 C C . TRP A 1 179 ? 8.289 13.356 -6.732 1.00 63.53 179 TRP A C 1
ATOM 1436 O O . TRP A 1 179 ? 9.401 13.755 -6.380 1.00 63.53 179 TRP A O 1
ATOM 1446 N N . LYS A 1 180 ? 7.235 13.438 -5.912 1.00 72.06 180 LYS A N 1
ATOM 1447 C CA . LYS A 1 180 ? 7.368 13.850 -4.504 1.00 72.06 180 LYS A CA 1
ATOM 1448 C C . LYS A 1 180 ? 8.190 12.836 -3.713 1.00 72.06 180 LYS A C 1
ATOM 1450 O O . LYS A 1 180 ? 9.163 13.234 -3.075 1.00 72.06 180 LYS A O 1
ATOM 1455 N N . GLY A 1 181 ? 7.859 11.548 -3.819 1.00 73.31 181 GLY A N 1
ATOM 1456 C CA . GLY A 1 181 ? 8.618 10.469 -3.181 1.00 73.31 181 GLY A CA 1
ATOM 1457 C C . GLY A 1 181 ? 10.084 10.461 -3.611 1.00 73.31 181 GLY A C 1
ATOM 1458 O O . GLY A 1 181 ? 10.979 10.449 -2.768 1.00 73.31 181 GLY A O 1
ATOM 1459 N N . PHE A 1 182 ? 10.339 10.600 -4.913 1.00 68.69 182 PHE A N 1
ATOM 1460 C CA . PHE A 1 182 ? 11.681 10.662 -5.490 1.00 68.69 182 PHE A CA 1
ATOM 1461 C C . PHE A 1 182 ? 12.490 11.850 -4.962 1.00 68.69 182 PHE A C 1
ATOM 1463 O O . PHE A 1 182 ? 13.651 11.701 -4.579 1.00 68.69 182 PHE A O 1
ATOM 1470 N N . ASN A 1 183 ? 11.884 13.036 -4.887 1.00 60.28 183 ASN A N 1
ATOM 1471 C CA . ASN A 1 183 ? 12.542 14.227 -4.349 1.00 60.28 183 ASN A CA 1
ATOM 1472 C C . ASN A 1 183 ? 12.890 14.080 -2.866 1.00 60.28 183 ASN A C 1
ATOM 1474 O O . ASN A 1 183 ? 13.973 14.485 -2.446 1.00 60.28 183 ASN A O 1
ATOM 1478 N N . ILE A 1 184 ? 11.990 13.498 -2.076 1.00 67.06 184 ILE A N 1
ATOM 1479 C CA . ILE A 1 184 ? 12.229 13.230 -0.656 1.00 67.06 184 ILE A CA 1
ATOM 1480 C C . ILE A 1 184 ? 13.376 12.234 -0.519 1.00 67.06 184 ILE A C 1
ATOM 1482 O O . ILE A 1 184 ? 14.378 12.532 0.126 1.00 67.06 184 ILE A O 1
ATOM 1486 N N . TRP A 1 185 ? 13.297 11.104 -1.220 1.00 68.94 185 TRP A N 1
ATOM 1487 C CA . TRP A 1 185 ? 14.337 10.084 -1.202 1.00 68.94 185 TRP A CA 1
ATOM 1488 C C . TRP A 1 185 ? 15.712 10.643 -1.575 1.00 68.94 185 TRP A C 1
ATOM 1490 O O . TRP A 1 185 ? 16.692 10.439 -0.862 1.00 68.94 185 TRP A O 1
ATOM 1500 N N . THR A 1 186 ? 15.802 11.394 -2.670 1.00 61.31 186 THR A N 1
ATOM 1501 C CA . THR A 1 186 ? 17.084 11.894 -3.177 1.00 61.31 186 THR A CA 1
ATOM 1502 C C . THR A 1 186 ? 17.691 12.981 -2.297 1.00 61.31 186 THR A C 1
ATOM 1504 O O . THR A 1 186 ? 18.904 12.926 -2.063 1.00 61.31 186 THR A O 1
ATOM 1507 N N . LYS A 1 187 ? 16.878 13.913 -1.775 1.00 61.44 187 LYS A N 1
ATOM 1508 C CA . LYS A 1 187 ? 17.342 15.064 -0.982 1.00 61.44 187 LYS A CA 1
ATOM 1509 C C . LYS A 1 187 ? 17.562 14.744 0.491 1.00 61.44 187 LYS A C 1
ATOM 1511 O O . LYS A 1 187 ? 18.507 15.260 1.076 1.00 61.44 187 LYS A O 1
ATOM 1516 N N . THR A 1 188 ? 16.695 13.932 1.091 1.00 66.88 188 THR A N 1
ATOM 1517 C CA . THR A 1 188 ? 16.686 13.716 2.548 1.00 66.88 188 THR A CA 1
ATOM 1518 C C . THR A 1 188 ? 17.076 12.301 2.953 1.00 66.88 188 THR A C 1
ATOM 1520 O O . THR A 1 188 ? 17.301 12.064 4.135 1.00 66.88 188 THR A O 1
ATOM 1523 N N . LYS A 1 189 ? 17.166 11.360 1.998 1.00 73.44 189 LYS A N 1
ATOM 1524 C CA . LYS A 1 189 ? 17.413 9.926 2.250 1.00 73.44 189 LYS A CA 1
ATOM 1525 C C . LYS A 1 189 ? 16.378 9.281 3.182 1.00 73.44 189 LYS A C 1
ATOM 1527 O O . LYS A 1 189 ? 16.617 8.215 3.740 1.00 73.44 189 LYS A O 1
ATOM 1532 N N . ASN A 1 190 ? 15.211 9.908 3.337 1.00 73.19 190 ASN A N 1
ATOM 1533 C CA . ASN A 1 190 ? 14.133 9.406 4.177 1.00 73.19 190 ASN A CA 1
ATOM 1534 C C . ASN A 1 190 ? 13.241 8.443 3.369 1.00 73.19 190 ASN A C 1
ATOM 1536 O O . ASN A 1 190 ? 12.320 8.888 2.681 1.00 73.19 190 ASN A O 1
ATOM 1540 N N . PHE A 1 191 ? 13.526 7.132 3.422 1.00 76.31 191 PHE A N 1
ATOM 1541 C CA . PHE A 1 191 ? 12.723 6.125 2.699 1.00 76.31 191 PHE A CA 1
ATOM 1542 C C . PHE A 1 191 ? 11.311 6.018 3.260 1.00 76.31 191 PHE A C 1
ATOM 1544 O O . PHE A 1 191 ? 10.388 5.833 2.481 1.00 76.31 191 PHE A O 1
ATOM 1551 N N . LEU A 1 192 ? 11.138 6.168 4.577 1.00 75.62 192 LEU A N 1
ATOM 1552 C CA . LEU A 1 192 ? 9.836 6.057 5.240 1.00 75.62 192 LEU A CA 1
ATOM 1553 C C . LEU A 1 192 ? 8.855 7.100 4.707 1.00 75.62 192 LEU A C 1
ATOM 1555 O O . LEU A 1 192 ? 7.697 6.803 4.439 1.00 75.62 192 LEU A O 1
ATOM 1559 N N . GLU A 1 193 ? 9.319 8.337 4.533 1.00 68.44 193 GLU A N 1
ATOM 1560 C CA . GLU A 1 193 ? 8.500 9.397 3.955 1.00 68.44 193 GLU A CA 1
ATOM 1561 C C . GLU A 1 193 ? 8.306 9.200 2.446 1.00 68.44 193 GLU A C 1
ATOM 1563 O O . GLU A 1 193 ? 7.193 9.348 1.946 1.00 68.44 193 GLU A O 1
ATOM 1568 N N . ALA A 1 194 ? 9.359 8.821 1.717 1.00 71.50 194 ALA A N 1
ATOM 1569 C CA . ALA A 1 194 ? 9.275 8.583 0.277 1.00 71.50 194 ALA A CA 1
ATOM 1570 C C . ALA A 1 194 ? 8.303 7.445 -0.083 1.00 71.50 194 ALA A C 1
ATOM 1572 O O . ALA A 1 194 ? 7.551 7.560 -1.051 1.00 71.50 194 ALA A O 1
ATOM 1573 N N . GLU A 1 195 ? 8.277 6.380 0.721 1.00 88.75 195 GLU A N 1
ATOM 1574 C CA . GLU A 1 195 ? 7.396 5.226 0.550 1.00 88.75 195 GLU A CA 1
ATOM 1575 C C . GLU A 1 195 ? 5.923 5.630 0.504 1.00 88.75 195 GLU A C 1
ATOM 1577 O O . GLU A 1 195 ? 5.187 5.125 -0.340 1.00 88.75 195 GLU A O 1
ATOM 1582 N N . LYS A 1 196 ? 5.499 6.582 1.345 1.00 82.19 196 LYS A N 1
ATOM 1583 C CA . LYS A 1 196 ? 4.107 7.064 1.395 1.00 82.19 196 LYS A CA 1
ATOM 1584 C C . LYS A 1 196 ? 3.651 7.565 0.032 1.00 82.19 196 LYS A C 1
ATOM 1586 O O . LYS A 1 196 ? 2.560 7.245 -0.433 1.00 82.19 196 LYS A O 1
ATOM 1591 N N . TYR A 1 197 ? 4.517 8.326 -0.626 1.00 76.69 197 TYR A N 1
ATOM 1592 C CA . TYR A 1 197 ? 4.234 8.893 -1.934 1.00 76.69 197 TYR A CA 1
ATOM 1593 C C . TYR A 1 197 ? 4.294 7.849 -3.049 1.00 76.69 197 TYR A C 1
ATOM 1595 O O . TYR A 1 197 ? 3.502 7.923 -3.987 1.00 76.69 197 TYR A O 1
ATOM 1603 N N . TYR A 1 198 ? 5.176 6.851 -2.951 1.00 87.50 198 TYR A N 1
ATOM 1604 C CA . TYR A 1 198 ? 5.173 5.735 -3.899 1.00 87.50 198 TYR A CA 1
ATOM 1605 C C . TYR A 1 198 ? 3.930 4.854 -3.741 1.00 87.50 198 TYR A C 1
ATOM 1607 O O . TYR A 1 198 ? 3.313 4.499 -4.739 1.00 87.50 198 TYR A O 1
ATOM 1615 N N . ALA A 1 199 ? 3.504 4.564 -2.510 1.00 84.12 199 ALA A N 1
ATOM 1616 C CA . ALA A 1 199 ? 2.275 3.823 -2.241 1.00 84.12 199 ALA A CA 1
ATOM 1617 C C . ALA A 1 199 ? 1.038 4.575 -2.754 1.00 84.12 199 ALA A C 1
ATOM 1619 O O . ALA A 1 199 ? 0.161 3.977 -3.373 1.00 84.12 199 ALA A O 1
ATOM 1620 N N . GLU A 1 200 ? 0.983 5.895 -2.559 1.00 78.56 200 GLU A N 1
ATOM 1621 C CA . GLU A 1 200 ? -0.101 6.724 -3.089 1.00 78.56 200 GLU A CA 1
ATOM 1622 C C . GLU A 1 200 ? -0.082 6.798 -4.622 1.00 78.56 200 GLU A C 1
ATOM 1624 O O . GLU A 1 200 ? -1.136 6.762 -5.254 1.00 78.56 200 GLU A O 1
ATOM 1629 N N . SER A 1 201 ? 1.104 6.840 -5.236 1.00 82.88 201 SER A N 1
ATOM 1630 C CA . SER A 1 201 ? 1.250 6.719 -6.689 1.00 82.88 201 SER A CA 1
ATOM 1631 C C . SER A 1 201 ? 0.663 5.395 -7.190 1.00 82.88 201 SER A C 1
ATOM 1633 O O . SER A 1 201 ? -0.189 5.410 -8.074 1.00 82.88 201 SER A O 1
ATOM 1635 N N . LEU A 1 202 ? 0.995 4.273 -6.547 1.00 81.62 202 LEU A N 1
ATOM 1636 C CA . LEU A 1 202 ? 0.453 2.955 -6.897 1.00 81.62 202 LEU A CA 1
ATOM 1637 C C . LEU A 1 202 ? -1.040 2.795 -6.600 1.00 81.62 202 LEU A C 1
ATOM 1639 O O . LEU A 1 202 ? -1.725 2.024 -7.265 1.00 81.62 202 LEU A O 1
ATOM 1643 N N . ARG A 1 203 ? -1.584 3.531 -5.626 1.00 79.81 203 ARG A N 1
ATOM 1644 C CA . ARG A 1 203 ? -3.034 3.570 -5.391 1.00 79.81 203 ARG A CA 1
ATOM 1645 C C . ARG A 1 203 ? -3.774 4.202 -6.573 1.00 79.81 203 ARG A C 1
ATOM 1647 O O . ARG A 1 203 ? -4.895 3.800 -6.876 1.00 79.81 203 ARG A O 1
ATOM 1654 N N . LEU A 1 204 ? -3.179 5.226 -7.181 1.00 74.81 204 LEU A N 1
ATOM 1655 C CA . LEU A 1 204 ? -3.767 6.000 -8.276 1.00 74.81 204 LEU A CA 1
ATOM 1656 C C . LEU A 1 204 ? -3.554 5.340 -9.637 1.00 74.81 204 LEU A C 1
ATOM 1658 O O . LEU A 1 204 ? -4.455 5.364 -10.472 1.00 74.81 204 LEU A O 1
ATOM 1662 N N . ASP A 1 205 ? -2.377 4.757 -9.835 1.00 78.62 205 ASP A N 1
ATOM 1663 C CA . ASP A 1 205 ? -1.997 4.010 -11.026 1.00 78.62 205 ASP A CA 1
ATOM 1664 C C . ASP A 1 205 ? -1.192 2.766 -10.602 1.00 78.62 205 ASP A C 1
ATOM 1666 O O . ASP A 1 205 ? 0.022 2.856 -10.381 1.00 78.62 205 ASP A O 1
ATOM 1670 N N . PRO A 1 206 ? -1.867 1.610 -10.442 1.00 77.12 206 PRO A N 1
ATOM 1671 C CA . PRO A 1 206 ? -1.244 0.372 -9.975 1.00 77.12 206 PRO A CA 1
ATOM 1672 C C . PRO A 1 206 ? -0.162 -0.184 -10.899 1.00 77.12 206 PRO A C 1
ATOM 1674 O O . PRO A 1 206 ? 0.669 -0.969 -10.444 1.00 77.12 206 PRO A O 1
ATOM 1677 N N . ASP A 1 207 ? -0.168 0.208 -12.172 1.00 83.50 207 ASP A N 1
ATOM 1678 C CA . ASP A 1 207 ? 0.794 -0.248 -13.169 1.00 83.50 207 ASP A CA 1
ATOM 1679 C C . ASP A 1 207 ? 1.884 0.811 -13.434 1.00 83.50 207 ASP A C 1
ATOM 1681 O O . ASP A 1 207 ? 2.727 0.628 -14.307 1.00 83.50 207 ASP A O 1
ATOM 1685 N N . TYR A 1 208 ? 1.960 1.894 -12.648 1.00 83.25 208 TYR A N 1
ATOM 1686 C CA . TYR A 1 208 ? 3.000 2.908 -12.824 1.00 83.25 208 TYR A CA 1
ATOM 1687 C C . TYR A 1 208 ? 4.398 2.365 -12.474 1.00 83.25 208 TYR A C 1
ATOM 1689 O O . TYR A 1 208 ? 4.831 2.359 -11.314 1.00 83.25 208 TYR A O 1
ATOM 1697 N N . ALA A 1 209 ? 5.126 1.921 -13.505 1.00 82.38 209 ALA A N 1
ATOM 1698 C CA . ALA A 1 209 ? 6.411 1.229 -13.393 1.00 82.38 209 ALA A CA 1
ATOM 1699 C C . ALA A 1 209 ? 7.461 1.954 -12.524 1.00 82.38 209 ALA A C 1
ATOM 1701 O O . ALA A 1 209 ? 8.094 1.282 -11.701 1.00 82.38 209 ALA A O 1
ATOM 1702 N N . PRO A 1 210 ? 7.615 3.294 -12.579 1.00 83.44 210 PRO A N 1
ATOM 1703 C CA . PRO A 1 210 ? 8.544 3.997 -11.698 1.00 83.44 210 PRO A CA 1
ATOM 1704 C C . PRO A 1 210 ? 8.222 3.834 -10.210 1.00 83.44 210 PRO A C 1
ATOM 1706 O O . PRO A 1 210 ? 9.125 3.580 -9.410 1.00 83.44 210 PRO A O 1
ATOM 1709 N N . ALA A 1 211 ? 6.945 3.915 -9.825 1.00 88.56 211 ALA A N 1
ATOM 1710 C CA . ALA A 1 211 ? 6.548 3.721 -8.433 1.00 88.56 211 ALA A CA 1
ATOM 1711 C C . ALA A 1 211 ? 6.607 2.250 -8.015 1.00 88.56 211 ALA A C 1
ATOM 1713 O O . ALA A 1 211 ? 7.054 1.980 -6.903 1.00 88.56 211 ALA A O 1
ATOM 1714 N N . LEU A 1 212 ? 6.258 1.304 -8.899 1.00 87.50 212 LEU A N 1
ATOM 1715 C CA . LEU A 1 212 ? 6.433 -0.134 -8.648 1.00 87.50 212 LEU A CA 1
ATOM 1716 C C . LEU A 1 212 ? 7.908 -0.437 -8.355 1.00 87.50 212 LEU A C 1
ATOM 1718 O O . LEU A 1 212 ? 8.236 -1.111 -7.378 1.00 87.50 212 LEU A O 1
ATOM 1722 N N . SER A 1 213 ? 8.803 0.139 -9.162 1.00 87.81 213 SER A N 1
ATOM 1723 C CA . SER A 1 213 ? 10.246 -0.025 -9.036 1.00 87.81 213 SER A CA 1
ATOM 1724 C C . SER A 1 213 ? 10.804 0.556 -7.735 1.00 87.81 213 SER A C 1
ATOM 1726 O O . SER A 1 213 ? 11.651 -0.064 -7.089 1.00 87.81 213 SER A O 1
ATOM 1728 N N . SER A 1 214 ? 10.367 1.759 -7.351 1.00 92.06 214 SER A N 1
ATOM 1729 C CA . SER A 1 214 ? 10.833 2.431 -6.133 1.00 92.06 214 SER A CA 1
ATOM 1730 C C . SER A 1 214 ? 10.233 1.832 -4.860 1.00 92.06 214 SER A C 1
ATOM 1732 O O . SER A 1 214 ? 10.950 1.661 -3.875 1.00 92.06 214 SER A O 1
ATOM 1734 N N . TYR A 1 215 ? 8.951 1.466 -4.881 1.00 90.25 215 TYR A N 1
ATOM 1735 C CA . TYR A 1 215 ? 8.281 0.806 -3.763 1.00 90.25 215 TYR A CA 1
ATOM 1736 C C . TYR A 1 215 ? 8.854 -0.595 -3.526 1.00 90.25 215 TYR A C 1
ATOM 1738 O O . TYR A 1 215 ? 9.233 -0.919 -2.403 1.00 90.25 215 TYR A O 1
ATOM 1746 N N . GLY A 1 216 ? 9.013 -1.396 -4.588 1.00 88.69 216 GLY A N 1
ATOM 1747 C CA . GLY A 1 216 ? 9.605 -2.733 -4.506 1.00 88.69 216 GLY A CA 1
ATOM 1748 C C . GLY A 1 216 ? 11.019 -2.726 -3.925 1.00 88.69 216 GLY A C 1
ATOM 1749 O O . GLY A 1 216 ? 11.327 -3.527 -3.044 1.00 88.69 216 GLY A O 1
ATOM 1750 N N . PHE A 1 217 ? 11.852 -1.766 -4.341 1.00 88.12 217 PHE A N 1
ATOM 1751 C CA . PHE A 1 217 ? 13.182 -1.583 -3.761 1.00 88.12 217 PHE A CA 1
ATOM 1752 C C . PHE A 1 217 ? 13.127 -1.268 -2.265 1.00 88.12 217 PHE A C 1
ATOM 1754 O O . PHE A 1 217 ? 13.886 -1.852 -1.499 1.00 88.12 217 PHE A O 1
ATOM 1761 N N . ILE A 1 218 ? 12.220 -0.385 -1.834 1.00 86.25 218 ILE A N 1
ATOM 1762 C CA . ILE A 1 218 ? 12.099 -0.042 -0.415 1.00 86.25 218 ILE A CA 1
ATOM 1763 C C . ILE A 1 218 ? 11.707 -1.263 0.423 1.00 86.25 218 ILE A C 1
ATOM 1765 O O . ILE A 1 218 ? 12.312 -1.503 1.469 1.00 86.25 218 ILE A O 1
ATOM 1769 N N . ARG A 1 219 ? 10.734 -2.054 -0.048 1.00 85.19 219 ARG A N 1
ATOM 1770 C CA . ARG A 1 219 ? 10.283 -3.273 0.641 1.00 85.19 219 ARG A CA 1
ATOM 1771 C C . ARG A 1 219 ? 11.411 -4.286 0.808 1.00 85.19 219 ARG A C 1
ATOM 1773 O O . ARG A 1 219 ? 11.595 -4.796 1.909 1.00 85.19 219 ARG A O 1
ATOM 1780 N N . ALA A 1 220 ? 12.210 -4.511 -0.231 1.00 82.00 220 ALA A N 1
ATOM 1781 C CA . ALA A 1 220 ? 13.345 -5.418 -0.121 1.00 82.00 220 ALA A CA 1
ATOM 1782 C C . ALA A 1 220 ? 14.486 -4.849 0.740 1.00 82.00 220 ALA A C 1
ATOM 1784 O O . ALA A 1 220 ? 14.963 -5.516 1.648 1.00 82.00 220 ALA A O 1
ATOM 1785 N N . ALA A 1 221 ? 14.921 -3.614 0.476 1.00 77.31 221 ALA A N 1
ATOM 1786 C CA . ALA A 1 221 ? 16.159 -3.077 1.040 1.00 77.31 221 ALA A CA 1
ATOM 1787 C C . ALA A 1 221 ? 16.032 -2.571 2.487 1.00 77.31 221 ALA A C 1
ATOM 1789 O O . ALA A 1 221 ? 17.032 -2.540 3.200 1.00 77.31 221 ALA A O 1
ATOM 1790 N N . PHE A 1 222 ? 14.839 -2.144 2.919 1.00 77.25 222 PHE A N 1
ATOM 1791 C CA . PHE A 1 222 ? 14.650 -1.520 4.239 1.00 77.25 222 PHE A CA 1
ATOM 1792 C C . PHE A 1 222 ? 13.698 -2.273 5.164 1.00 77.25 222 PHE A C 1
ATOM 1794 O O . PHE A 1 222 ? 13.727 -2.031 6.370 1.00 77.25 222 PHE A O 1
ATOM 1801 N N . TYR A 1 223 ? 12.881 -3.180 4.625 1.00 73.69 223 TYR A N 1
ATOM 1802 C CA . TYR A 1 223 ? 11.926 -3.972 5.405 1.00 73.69 223 TYR A CA 1
ATOM 1803 C C . TYR A 1 223 ? 12.206 -5.478 5.381 1.00 73.69 223 TYR A C 1
ATOM 1805 O O . TYR A 1 223 ? 11.447 -6.228 5.988 1.00 73.69 223 TYR A O 1
ATOM 1813 N N . ASP A 1 224 ? 13.290 -5.914 4.729 1.00 72.56 224 ASP A N 1
ATOM 1814 C CA . ASP A 1 224 ? 13.693 -7.327 4.633 1.00 72.56 224 ASP A CA 1
ATOM 1815 C C . ASP A 1 224 ? 12.659 -8.210 3.903 1.00 72.56 224 ASP A C 1
ATOM 1817 O O . ASP A 1 224 ? 12.612 -9.429 4.050 1.00 72.56 224 ASP A O 1
ATOM 1821 N N . GLU A 1 225 ? 11.802 -7.596 3.082 1.00 76.44 225 GLU A N 1
ATOM 1822 C CA . GLU A 1 225 ? 10.753 -8.286 2.336 1.00 76.44 225 GLU A CA 1
ATOM 1823 C C . GLU A 1 225 ? 11.172 -8.558 0.885 1.00 76.44 225 GLU A C 1
ATOM 1825 O O . GLU A 1 225 ? 10.578 -8.038 -0.067 1.00 76.44 225 GLU A O 1
ATOM 1830 N N . TYR A 1 226 ? 12.211 -9.374 0.706 1.00 76.50 226 TYR A N 1
ATOM 1831 C CA . TYR A 1 226 ? 12.796 -9.666 -0.610 1.00 76.50 226 TYR A CA 1
ATOM 1832 C C . TYR A 1 226 ? 11.781 -10.208 -1.617 1.00 76.50 226 TYR A C 1
ATOM 1834 O O . TYR A 1 226 ? 11.664 -9.682 -2.720 1.00 76.50 226 TYR A O 1
ATOM 1842 N N . GLU A 1 227 ? 10.987 -11.204 -1.226 1.00 77.75 227 GLU A N 1
ATOM 1843 C CA . GLU A 1 227 ? 9.987 -11.833 -2.100 1.00 77.75 227 GLU A CA 1
ATOM 1844 C C . GLU A 1 227 ? 8.918 -10.834 -2.570 1.00 77.75 227 GLU A C 1
ATOM 1846 O O . GLU A 1 227 ? 8.435 -10.897 -3.704 1.00 77.75 227 GLU A O 1
ATOM 1851 N N . THR A 1 228 ? 8.534 -9.900 -1.696 1.00 76.06 228 THR A N 1
ATOM 1852 C CA . THR A 1 228 ? 7.602 -8.818 -2.027 1.00 76.06 228 THR A CA 1
ATOM 1853 C C . THR A 1 228 ? 8.256 -7.849 -3.007 1.00 76.06 228 THR A C 1
ATOM 1855 O O . THR A 1 228 ? 7.667 -7.533 -4.042 1.00 76.06 228 THR A O 1
ATOM 1858 N N . GLY A 1 229 ? 9.479 -7.399 -2.711 1.00 82.88 229 GLY A N 1
ATOM 1859 C CA . GLY A 1 229 ? 10.226 -6.482 -3.569 1.00 82.88 229 GLY A CA 1
ATOM 1860 C C . GLY A 1 229 ? 10.472 -7.050 -4.965 1.00 82.88 229 GLY A C 1
ATOM 1861 O O . GLY A 1 229 ? 10.195 -6.374 -5.955 1.00 82.88 229 GLY A O 1
ATOM 1862 N N . GLU A 1 230 ? 10.876 -8.318 -5.059 1.00 85.69 230 GLU A N 1
ATOM 1863 C CA . GLU A 1 230 ? 11.103 -9.021 -6.324 1.00 85.69 230 GLU A CA 1
ATOM 1864 C C . GLU A 1 230 ? 9.841 -9.043 -7.199 1.00 85.69 230 GLU A C 1
ATOM 1866 O O . GLU A 1 230 ? 9.914 -8.790 -8.404 1.00 85.69 230 GLU A O 1
ATOM 1871 N N . LYS A 1 231 ? 8.664 -9.297 -6.610 1.00 84.56 231 LYS A N 1
ATOM 1872 C CA . LYS A 1 231 ? 7.385 -9.277 -7.342 1.00 84.56 231 LYS A CA 1
ATOM 1873 C C . LYS A 1 231 ? 7.085 -7.898 -7.926 1.00 84.56 231 LYS A C 1
ATOM 1875 O O . LYS A 1 231 ? 6.721 -7.805 -9.098 1.00 84.56 231 LYS A O 1
ATOM 1880 N N . PHE A 1 232 ? 7.258 -6.837 -7.137 1.00 80.56 232 PHE A N 1
ATOM 1881 C CA . PHE A 1 232 ? 7.029 -5.462 -7.592 1.00 80.56 232 PHE A CA 1
ATOM 1882 C C . PHE A 1 232 ? 7.997 -5.052 -8.704 1.00 80.56 232 PHE A C 1
ATOM 1884 O O . PHE A 1 232 ? 7.577 -4.484 -9.711 1.00 80.56 232 PHE A O 1
ATOM 1891 N N . LEU A 1 233 ? 9.279 -5.385 -8.556 1.00 86.12 233 LEU A N 1
ATOM 1892 C CA . LEU A 1 233 ? 10.304 -5.062 -9.543 1.00 86.12 233 LEU A CA 1
ATOM 1893 C C . LEU A 1 233 ? 10.100 -5.833 -10.858 1.00 86.12 233 LEU A C 1
ATOM 1895 O O . LEU A 1 233 ? 10.205 -5.252 -11.938 1.00 86.12 233 LEU A O 1
ATOM 1899 N N . ASN A 1 234 ? 9.731 -7.115 -10.787 1.00 86.31 234 ASN A N 1
ATOM 1900 C CA . ASN A 1 234 ? 9.379 -7.891 -11.976 1.00 86.31 234 ASN A CA 1
ATOM 1901 C C . ASN A 1 234 ? 8.126 -7.351 -12.667 1.00 86.31 234 ASN A C 1
ATOM 1903 O O . ASN A 1 234 ? 8.086 -7.295 -13.896 1.00 86.31 234 ASN A O 1
ATOM 1907 N N . ARG A 1 235 ? 7.116 -6.916 -11.904 1.00 77.00 235 ARG A N 1
ATOM 1908 C CA . ARG A 1 235 ? 5.927 -6.275 -12.475 1.00 77.00 235 ARG A CA 1
ATOM 1909 C C . ARG A 1 235 ? 6.278 -4.962 -13.174 1.00 77.00 235 ARG A C 1
ATOM 1911 O O . ARG A 1 235 ? 5.798 -4.746 -14.280 1.00 77.00 235 ARG A O 1
ATOM 1918 N N . ALA A 1 236 ? 7.147 -4.136 -12.587 1.00 81.94 236 ALA A N 1
ATOM 1919 C CA . ALA A 1 236 ? 7.615 -2.897 -13.213 1.00 81.94 236 ALA A CA 1
ATOM 1920 C C . ALA A 1 236 ? 8.259 -3.160 -14.585 1.00 81.94 236 ALA A C 1
ATOM 1922 O O . ALA A 1 236 ? 7.896 -2.510 -15.557 1.00 81.94 236 ALA A O 1
ATOM 1923 N N . MET A 1 237 ? 9.130 -4.171 -14.677 1.00 85.38 237 MET A N 1
ATOM 1924 C CA . MET A 1 237 ? 9.786 -4.577 -15.928 1.00 85.38 237 MET A CA 1
ATOM 1925 C C . MET A 1 237 ? 8.812 -5.171 -16.964 1.00 85.38 237 MET A C 1
ATOM 1927 O O . MET A 1 237 ? 9.069 -5.101 -18.161 1.00 85.38 237 MET A O 1
ATOM 1931 N N . GLN A 1 238 ? 7.705 -5.784 -16.531 1.00 82.00 238 GLN A N 1
ATOM 1932 C CA . GLN A 1 238 ? 6.663 -6.272 -17.445 1.00 82.00 238 GLN A CA 1
ATOM 1933 C C . GLN A 1 238 ? 5.817 -5.138 -18.025 1.00 82.00 238 GLN A C 1
ATOM 1935 O O . GLN A 1 238 ? 5.397 -5.237 -19.175 1.00 82.00 238 GLN A O 1
ATOM 1940 N N . ILE A 1 239 ? 5.526 -4.108 -17.225 1.00 74.81 239 ILE A N 1
ATOM 1941 C CA . ILE A 1 239 ? 4.731 -2.962 -17.673 1.00 74.81 239 ILE A CA 1
ATOM 1942 C C . ILE A 1 239 ? 5.550 -2.044 -18.569 1.00 74.81 239 ILE A C 1
ATOM 1944 O O . ILE A 1 239 ? 5.097 -1.685 -19.653 1.00 74.81 239 ILE A O 1
ATOM 1948 N N . ASP A 1 240 ? 6.743 -1.679 -18.111 1.00 75.00 240 ASP A N 1
ATOM 1949 C CA . ASP A 1 240 ? 7.659 -0.831 -18.855 1.00 75.00 240 ASP A CA 1
ATOM 1950 C C . ASP A 1 240 ? 9.016 -1.535 -18.975 1.00 75.00 240 ASP A C 1
ATOM 1952 O O . ASP A 1 240 ? 9.874 -1.407 -18.093 1.00 75.00 240 ASP A O 1
ATOM 1956 N N . PRO A 1 241 ? 9.220 -2.301 -20.060 1.00 76.06 241 PRO A N 1
ATOM 1957 C CA . PRO A 1 241 ? 10.502 -2.937 -20.346 1.00 76.06 241 PRO A CA 1
ATOM 1958 C C . PRO A 1 241 ? 11.664 -1.942 -20.478 1.00 76.06 241 PRO A C 1
ATOM 1960 O O . PRO A 1 241 ? 12.812 -2.330 -20.273 1.00 76.06 241 PRO A O 1
ATOM 1963 N N . GLU A 1 242 ? 11.377 -0.669 -20.771 1.00 75.62 242 GLU A N 1
ATOM 1964 C CA . GLU A 1 242 ? 12.368 0.403 -20.907 1.00 75.62 242 GLU A CA 1
ATOM 1965 C C . GLU A 1 242 ? 12.698 1.064 -19.553 1.00 75.62 242 GLU A C 1
ATOM 1967 O O . GLU A 1 242 ? 13.607 1.894 -19.454 1.00 75.62 242 GLU A O 1
ATOM 1972 N N . TRP A 1 243 ? 12.000 0.709 -18.468 1.00 77.81 243 TRP A N 1
ATOM 1973 C CA . TRP A 1 243 ? 12.267 1.256 -17.140 1.00 77.81 243 TRP A CA 1
ATOM 1974 C C . TRP A 1 243 ? 13.451 0.561 -16.455 1.00 77.81 243 TRP A C 1
ATOM 1976 O O . TRP A 1 243 ? 13.312 -0.329 -15.611 1.00 77.81 243 TRP A O 1
ATOM 1986 N N . ALA A 1 244 ? 14.659 1.016 -16.767 1.00 68.81 244 ALA A N 1
ATOM 1987 C CA . ALA A 1 244 ? 15.898 0.367 -16.338 1.00 68.81 244 ALA A CA 1
ATOM 1988 C C . ALA A 1 244 ? 16.202 0.370 -14.840 1.00 68.81 244 ALA A C 1
ATOM 1990 O O . ALA A 1 244 ? 17.044 -0.406 -14.380 1.00 68.81 244 ALA A O 1
ATOM 1991 N N . TYR A 1 245 ? 15.519 1.203 -14.053 1.00 71.88 245 TYR A N 1
ATOM 1992 C CA . TYR A 1 245 ? 15.659 1.144 -12.600 1.00 71.88 245 TYR A CA 1
ATOM 1993 C C . TYR A 1 245 ? 15.074 -0.152 -12.018 1.00 71.88 245 TYR A C 1
ATOM 1995 O O . TYR A 1 245 ? 15.505 -0.560 -10.944 1.00 71.88 245 TYR A O 1
ATOM 2003 N N . ALA A 1 246 ? 14.164 -0.844 -12.717 1.00 77.62 246 ALA A N 1
ATOM 2004 C CA . ALA A 1 246 ? 13.646 -2.138 -12.270 1.00 77.62 246 ALA A CA 1
ATOM 2005 C C . ALA A 1 246 ? 14.717 -3.253 -12.290 1.00 77.62 246 ALA A C 1
ATOM 2007 O O . ALA A 1 246 ? 14.981 -3.819 -11.224 1.00 77.62 246 ALA A O 1
ATOM 2008 N N . PRO A 1 247 ? 15.394 -3.558 -13.421 1.00 77.94 247 PRO A N 1
ATOM 2009 C CA . PRO A 1 247 ? 16.492 -4.526 -13.429 1.00 77.94 247 PRO A CA 1
ATOM 2010 C C . PRO A 1 247 ? 17.686 -4.077 -12.572 1.00 77.94 247 PRO A C 1
ATOM 2012 O O . PRO A 1 247 ? 18.296 -4.914 -11.909 1.00 77.94 247 PRO A O 1
ATOM 2015 N N . PHE A 1 248 ? 17.973 -2.771 -12.494 1.00 75.44 248 PHE A N 1
ATOM 2016 C CA . PHE A 1 248 ? 18.993 -2.236 -11.582 1.00 75.44 248 PHE A CA 1
ATOM 2017 C C . PHE A 1 248 ? 18.698 -2.568 -10.114 1.00 75.44 248 PHE A C 1
ATOM 2019 O O . PHE A 1 248 ? 19.536 -3.132 -9.410 1.00 75.44 248 PHE A O 1
ATOM 2026 N N . ASN A 1 249 ? 17.484 -2.247 -9.656 1.00 82.00 249 ASN A N 1
ATOM 2027 C CA . ASN A 1 249 ? 17.062 -2.477 -8.280 1.00 82.00 249 ASN A CA 1
ATOM 2028 C C . ASN A 1 249 ? 16.978 -3.974 -7.957 1.00 82.00 249 ASN A C 1
ATOM 2030 O O . ASN A 1 249 ? 17.267 -4.341 -6.823 1.00 82.00 249 ASN A O 1
ATOM 2034 N N . LEU A 1 250 ? 16.638 -4.837 -8.927 1.00 83.69 250 LEU A N 1
ATOM 2035 C CA . LEU A 1 250 ? 16.734 -6.294 -8.767 1.00 83.69 250 LEU A CA 1
ATOM 2036 C C . LEU A 1 250 ? 18.183 -6.729 -8.549 1.00 83.69 250 LEU A C 1
ATOM 2038 O O . LEU A 1 250 ? 18.450 -7.483 -7.620 1.00 83.69 250 LEU A O 1
ATOM 2042 N N . GLY A 1 251 ? 19.130 -6.215 -9.339 1.00 79.50 251 GLY A N 1
ATOM 2043 C CA . GLY A 1 251 ? 20.558 -6.473 -9.136 1.00 79.50 251 GLY A CA 1
ATOM 2044 C C . GLY A 1 251 ? 21.028 -6.095 -7.726 1.00 79.50 251 GLY A C 1
ATOM 2045 O O . GLY A 1 251 ? 21.605 -6.930 -7.030 1.00 79.50 251 GLY A O 1
ATOM 2046 N N . ILE A 1 252 ? 20.701 -4.878 -7.268 1.00 75.38 252 ILE A N 1
ATOM 2047 C CA . ILE A 1 252 ? 21.020 -4.428 -5.901 1.00 75.38 252 ILE A CA 1
ATOM 2048 C C . ILE A 1 252 ? 20.328 -5.304 -4.853 1.00 75.38 252 ILE A C 1
ATOM 2050 O O . ILE A 1 252 ? 20.936 -5.643 -3.844 1.00 75.38 252 ILE A O 1
ATOM 2054 N N . MET A 1 253 ? 19.067 -5.675 -5.070 1.00 81.62 253 MET A N 1
ATOM 2055 C CA . MET A 1 253 ? 18.313 -6.521 -4.148 1.00 81.62 253 MET A CA 1
ATOM 2056 C C . MET A 1 253 ? 19.019 -7.860 -3.915 1.00 81.62 253 MET A C 1
ATOM 2058 O O . MET A 1 253 ? 19.210 -8.241 -2.763 1.00 81.62 253 MET A O 1
ATOM 2062 N N . TYR A 1 254 ? 19.450 -8.543 -4.978 1.00 76.31 254 TYR A N 1
ATOM 2063 C CA . TYR A 1 254 ? 20.201 -9.793 -4.849 1.00 76.31 254 TYR A CA 1
ATOM 2064 C C . TYR A 1 254 ? 21.577 -9.580 -4.193 1.00 76.31 254 TYR A C 1
ATOM 2066 O O . TYR A 1 254 ? 22.036 -10.422 -3.424 1.00 76.31 254 TYR A O 1
ATOM 2074 N N . ASP A 1 255 ? 22.237 -8.443 -4.425 1.00 69.75 255 ASP A N 1
ATOM 2075 C CA . ASP A 1 255 ? 23.478 -8.104 -3.713 1.00 69.75 255 ASP A CA 1
ATOM 2076 C C . ASP A 1 255 ? 23.255 -7.933 -2.208 1.00 69.75 255 ASP A C 1
ATOM 2078 O O . ASP A 1 255 ? 24.026 -8.457 -1.399 1.00 69.75 255 ASP A O 1
ATOM 2082 N N . LEU A 1 256 ? 22.187 -7.227 -1.831 1.00 66.25 256 LEU A N 1
ATOM 2083 C CA . LEU A 1 256 ? 21.795 -7.017 -0.440 1.00 66.25 256 LEU A CA 1
ATOM 2084 C C . LEU A 1 256 ? 21.416 -8.337 0.228 1.00 66.25 256 LEU A C 1
ATOM 2086 O O . LEU A 1 256 ? 21.942 -8.634 1.297 1.00 66.25 256 LEU A O 1
ATOM 2090 N N . GLU A 1 257 ? 20.599 -9.163 -0.424 1.00 68.56 257 GLU A N 1
ATOM 2091 C CA . GLU A 1 257 ? 20.236 -10.492 0.070 1.00 68.56 257 GLU A CA 1
ATOM 2092 C C . GLU A 1 257 ? 21.496 -11.330 0.353 1.00 68.56 257 GLU A C 1
ATOM 2094 O O . GLU A 1 257 ? 21.653 -11.904 1.432 1.00 68.56 257 GLU A O 1
ATOM 2099 N N . GLN A 1 258 ? 22.468 -11.326 -0.565 1.00 67.25 258 GLN A N 1
ATOM 2100 C CA . GLN A 1 258 ? 23.741 -12.019 -0.370 1.00 67.25 258 GLN A CA 1
ATOM 2101 C C . GLN A 1 258 ? 24.542 -11.488 0.829 1.00 67.25 258 GLN A C 1
ATOM 2103 O O . GLN A 1 258 ? 25.151 -12.283 1.552 1.00 67.25 258 GLN A O 1
ATOM 2108 N N . LEU A 1 259 ? 24.586 -10.169 1.023 1.00 63.22 259 LEU A N 1
ATOM 2109 C CA . LEU A 1 259 ? 25.282 -9.521 2.138 1.00 63.22 259 LEU A CA 1
ATOM 2110 C C . LEU A 1 259 ? 24.621 -9.837 3.488 1.00 63.22 259 LEU A C 1
ATOM 2112 O O . LEU A 1 259 ? 25.327 -10.182 4.436 1.00 63.22 259 LEU A O 1
ATOM 2116 N N . TYR A 1 260 ? 23.289 -9.775 3.564 1.00 56.44 260 TYR A N 1
ATOM 2117 C CA . TYR A 1 260 ? 22.516 -10.040 4.781 1.00 56.44 260 TYR A CA 1
ATOM 2118 C C . TYR A 1 260 ? 22.577 -11.517 5.196 1.00 56.44 260 TYR A C 1
ATOM 2120 O O . TYR A 1 260 ? 22.884 -11.831 6.346 1.00 56.44 260 TYR A O 1
ATOM 2128 N N . PHE A 1 261 ? 22.387 -12.443 4.255 1.00 55.44 261 PHE A N 1
ATOM 2129 C CA . PHE A 1 261 ? 22.436 -13.881 4.536 1.00 55.44 261 PHE A CA 1
ATOM 2130 C C . PHE A 1 261 ? 23.859 -14.462 4.604 1.00 55.44 261 PHE A C 1
ATOM 2132 O O . PHE A 1 261 ? 24.061 -15.575 5.097 1.00 55.44 261 PHE A O 1
ATOM 2139 N N . GLY A 1 262 ? 24.874 -13.707 4.175 1.00 50.72 262 GLY A N 1
ATOM 2140 C CA . GLY A 1 262 ? 26.288 -14.060 4.334 1.00 50.72 262 GLY A CA 1
ATOM 2141 C C . GLY A 1 262 ? 26.762 -14.150 5.793 1.00 50.72 262 GLY A C 1
ATOM 2142 O O . GLY A 1 262 ? 27.811 -14.741 6.045 1.00 50.72 262 GLY A O 1
ATOM 2143 N N . LEU A 1 263 ? 25.993 -13.615 6.749 1.00 49.59 263 LEU A N 1
ATOM 2144 C CA . LEU A 1 263 ? 26.302 -13.628 8.186 1.00 49.59 263 LEU A CA 1
ATOM 2145 C C . LEU A 1 263 ? 25.570 -14.733 8.969 1.00 49.59 263 LEU A C 1
ATOM 2147 O O . LEU A 1 263 ? 25.955 -15.052 10.093 1.00 49.59 263 LEU A O 1
ATOM 2151 N N . SER A 1 264 ? 24.555 -15.360 8.375 1.00 44.53 264 SER A N 1
ATOM 2152 C CA . SER A 1 264 ? 23.715 -16.369 9.023 1.00 44.53 264 SER A CA 1
ATOM 2153 C C . SER A 1 264 ? 23.202 -17.359 7.982 1.00 44.53 264 SER A C 1
ATOM 2155 O O . SER A 1 264 ? 22.090 -17.217 7.496 1.00 44.53 264 SER A O 1
ATOM 2157 N N . ASN A 1 265 ? 24.048 -18.338 7.646 1.00 45.53 265 ASN A N 1
ATOM 2158 C CA . ASN A 1 265 ? 23.746 -19.539 6.859 1.00 45.53 265 ASN A CA 1
ATOM 2159 C C . ASN A 1 265 ? 22.830 -19.295 5.631 1.00 45.53 265 ASN A C 1
ATOM 2161 O O . ASN A 1 265 ? 21.607 -19.369 5.764 1.00 45.53 265 ASN A O 1
ATOM 2165 N N . PRO A 1 266 ? 23.394 -19.015 4.439 1.00 49.06 266 PRO A N 1
ATOM 2166 C CA . PRO A 1 266 ? 22.617 -18.543 3.301 1.00 49.06 266 PRO A CA 1
ATOM 2167 C C . PRO A 1 266 ? 21.502 -19.523 2.917 1.00 49.06 266 PRO A C 1
ATOM 2169 O O . PRO A 1 266 ? 21.755 -20.735 2.945 1.00 49.06 266 PRO A O 1
ATOM 2172 N N . PRO A 1 267 ? 20.301 -19.040 2.523 1.00 48.38 267 PRO A N 1
ATOM 2173 C CA . PRO A 1 267 ? 19.297 -19.904 1.919 1.00 48.38 267 PRO A CA 1
ATOM 2174 C C . PRO A 1 267 ? 20.000 -20.614 0.770 1.00 48.38 267 PRO A C 1
ATOM 2176 O O . PRO A 1 267 ? 20.698 -19.965 -0.009 1.00 48.38 267 PRO A O 1
ATOM 2179 N N . ALA A 1 268 ? 19.950 -21.948 0.787 1.00 49.06 268 ALA A N 1
ATOM 2180 C CA . ALA A 1 268 ? 20.743 -22.831 -0.059 1.00 49.06 268 ALA A CA 1
ATOM 2181 C C . ALA A 1 268 ? 20.988 -22.194 -1.434 1.00 49.06 268 ALA A C 1
ATOM 2183 O O . ALA A 1 268 ? 20.054 -22.070 -2.223 1.00 49.06 268 ALA A O 1
ATOM 2184 N N . LYS A 1 269 ? 22.224 -21.725 -1.671 1.00 54.72 269 LYS A N 1
ATOM 2185 C CA . LYS A 1 269 ? 22.628 -21.048 -2.909 1.00 54.72 269 LYS A CA 1
ATOM 2186 C C . LYS A 1 269 ? 22.460 -22.027 -4.063 1.00 54.72 269 LYS A C 1
ATOM 2188 O O . LYS A 1 269 ? 23.385 -22.768 -4.391 1.00 54.72 269 LYS A O 1
ATOM 2193 N N . ASN A 1 270 ? 21.265 -22.070 -4.634 1.00 62.06 270 ASN A N 1
ATOM 2194 C CA . ASN A 1 270 ? 21.011 -22.813 -5.844 1.00 62.06 270 ASN A CA 1
ATOM 2195 C C . ASN A 1 270 ? 21.595 -22.010 -7.013 1.00 62.06 270 ASN A C 1
ATOM 2197 O O . ASN A 1 270 ? 21.640 -20.779 -7.020 1.00 62.06 270 ASN A O 1
ATOM 2201 N N . GLU A 1 271 ? 22.100 -22.729 -8.002 1.00 67.88 271 GLU A N 1
ATOM 2202 C CA . GLU A 1 271 ? 22.625 -22.185 -9.254 1.00 67.88 271 GLU A CA 1
ATOM 2203 C C . GLU A 1 271 ? 21.650 -21.183 -9.912 1.00 67.88 271 GLU A C 1
ATOM 2205 O O . GLU A 1 271 ? 22.061 -20.224 -10.562 1.00 67.88 271 GLU A O 1
ATOM 2210 N N . GLU A 1 272 ? 20.348 -21.369 -9.676 1.00 72.19 272 GLU A N 1
ATOM 2211 C CA . GLU A 1 272 ? 19.257 -20.518 -10.148 1.00 72.19 272 GLU A CA 1
ATOM 2212 C C . GLU A 1 272 ? 19.319 -19.080 -9.605 1.00 72.19 272 GLU A C 1
ATOM 2214 O O . GLU A 1 272 ? 19.121 -18.133 -10.366 1.00 72.19 272 GLU A O 1
ATOM 2219 N N . TRP A 1 273 ? 19.631 -18.888 -8.323 1.00 70.75 273 TRP A N 1
ATOM 2220 C CA . TRP A 1 273 ? 19.746 -17.561 -7.716 1.00 70.75 273 TRP A CA 1
ATOM 2221 C C . TRP A 1 273 ? 20.891 -16.750 -8.338 1.00 70.75 273 TRP A C 1
ATOM 2223 O O . TRP A 1 273 ? 20.717 -15.594 -8.727 1.00 70.75 273 TRP A O 1
ATOM 2233 N N . LEU A 1 274 ? 22.060 -17.382 -8.509 1.00 68.75 274 LEU A N 1
ATOM 2234 C CA . LEU A 1 274 ? 23.232 -16.755 -9.136 1.00 68.75 274 LEU A CA 1
ATOM 2235 C C . LEU A 1 274 ? 22.943 -16.381 -10.593 1.00 68.75 274 LEU A C 1
ATOM 2237 O O . LEU A 1 274 ? 23.313 -15.287 -11.026 1.00 68.75 274 LEU A O 1
ATOM 2241 N N . LYS A 1 275 ? 22.235 -17.260 -11.314 1.00 75.94 275 LYS A N 1
ATOM 2242 C CA . LYS A 1 275 ? 21.747 -17.004 -12.674 1.00 75.94 275 LYS A CA 1
ATOM 2243 C C . LYS A 1 275 ? 20.809 -15.797 -12.714 1.00 75.94 275 LYS A C 1
ATOM 2245 O O . LYS A 1 275 ? 21.002 -14.920 -13.550 1.00 75.94 275 LYS A O 1
ATOM 2250 N N . LYS A 1 276 ? 19.844 -15.696 -11.791 1.00 75.88 276 LYS A N 1
ATOM 2251 C CA . LYS A 1 276 ? 18.916 -14.552 -11.694 1.00 75.88 276 LYS A CA 1
ATOM 2252 C C . LYS A 1 276 ? 19.653 -13.236 -11.442 1.00 75.88 276 LYS A C 1
ATOM 2254 O O . LYS A 1 276 ? 19.512 -12.311 -12.238 1.00 75.88 276 LYS A O 1
ATOM 2259 N N . ARG A 1 277 ? 20.501 -13.166 -10.409 1.00 74.31 277 ARG A N 1
ATOM 2260 C CA . ARG A 1 277 ? 21.315 -11.975 -10.095 1.00 74.31 277 ARG A CA 1
ATOM 2261 C C . ARG A 1 277 ? 22.089 -11.472 -11.314 1.00 74.31 277 ARG A C 1
ATOM 2263 O O . ARG A 1 277 ? 22.032 -10.293 -11.657 1.00 74.31 277 ARG A O 1
ATOM 2270 N N . GLN A 1 278 ? 22.827 -12.369 -11.962 1.00 74.31 278 GLN A N 1
ATOM 2271 C CA . GLN A 1 278 ? 23.666 -12.020 -13.105 1.00 74.31 278 GLN A CA 1
ATOM 2272 C C . GLN A 1 278 ? 22.831 -11.641 -14.338 1.00 74.31 278 GLN A C 1
ATOM 2274 O O . GLN A 1 278 ? 23.204 -10.703 -15.038 1.00 74.31 278 GLN A O 1
ATOM 2279 N N . ALA A 1 279 ? 21.676 -12.278 -14.562 1.00 81.81 279 ALA A N 1
ATOM 2280 C CA . ALA A 1 279 ? 20.756 -11.906 -15.636 1.00 81.81 279 ALA A CA 1
ATOM 2281 C C . ALA A 1 279 ? 20.213 -10.475 -15.476 1.00 81.81 279 ALA A C 1
ATOM 2283 O O . ALA A 1 279 ? 20.137 -9.736 -16.457 1.00 81.81 279 ALA A O 1
ATOM 2284 N N . TYR A 1 280 ? 19.868 -10.046 -14.257 1.00 80.56 280 TYR A N 1
ATOM 2285 C CA . TYR A 1 280 ? 19.404 -8.671 -14.029 1.00 80.56 280 TYR A CA 1
ATOM 2286 C C . TYR A 1 280 ? 20.521 -7.634 -14.194 1.00 80.56 280 TYR A C 1
ATOM 2288 O O . TYR A 1 280 ? 20.274 -6.556 -14.733 1.00 80.56 280 TYR A O 1
ATOM 2296 N N . ALA A 1 281 ? 21.755 -7.976 -13.810 1.00 73.38 281 ALA A N 1
ATOM 2297 C CA . ALA A 1 281 ? 22.920 -7.128 -14.051 1.00 73.38 281 ALA A CA 1
ATOM 2298 C C . ALA A 1 281 ? 23.205 -6.938 -15.553 1.00 73.38 281 ALA A C 1
ATOM 2300 O O . ALA A 1 281 ? 23.444 -5.810 -15.981 1.00 73.38 281 ALA A O 1
ATOM 2301 N N . VAL A 1 282 ? 23.109 -8.005 -16.359 1.00 81.00 282 VAL A N 1
ATOM 2302 C CA . VAL A 1 282 ? 23.231 -7.924 -17.827 1.00 81.00 282 VAL A CA 1
ATOM 2303 C C . VAL A 1 282 ? 22.148 -7.016 -18.408 1.00 81.00 282 VAL A C 1
ATOM 2305 O O . VAL A 1 282 ? 22.484 -6.059 -19.096 1.00 81.00 282 VAL A O 1
ATOM 2308 N N . LYS A 1 283 ? 20.873 -7.224 -18.048 1.00 81.50 283 LYS A N 1
ATOM 2309 C CA . LYS A 1 283 ? 19.758 -6.386 -18.530 1.00 81.50 283 LYS A CA 1
ATOM 2310 C C . LYS A 1 283 ? 19.946 -4.899 -18.235 1.00 81.50 283 LYS A C 1
ATOM 2312 O O . LYS A 1 283 ? 19.629 -4.047 -19.061 1.00 81.50 283 LYS A O 1
ATOM 2317 N N . TRP A 1 284 ? 20.446 -4.568 -17.045 1.00 77.88 284 TRP A N 1
ATOM 2318 C CA . TRP A 1 284 ? 20.727 -3.177 -16.698 1.00 77.88 284 TRP A CA 1
ATOM 2319 C C . TRP A 1 284 ? 21.885 -2.591 -17.524 1.00 77.88 284 TRP A C 1
ATOM 2321 O O . TRP A 1 284 ? 21.805 -1.441 -17.970 1.00 77.88 284 TRP A O 1
ATOM 2331 N N . LEU A 1 285 ? 22.948 -3.372 -17.749 1.00 72.31 285 LEU A N 1
ATOM 2332 C CA . LEU A 1 285 ? 24.088 -2.964 -18.571 1.00 72.31 285 LEU A CA 1
ATOM 2333 C C . LEU A 1 285 ? 23.691 -2.774 -20.039 1.00 72.31 285 LEU A C 1
ATOM 2335 O O . LEU A 1 285 ? 24.057 -1.752 -20.613 1.00 72.31 285 LEU A O 1
ATOM 2339 N N . GLU A 1 286 ? 22.918 -3.694 -20.621 1.00 78.88 286 GLU A N 1
ATOM 2340 C CA . GLU A 1 286 ? 22.374 -3.584 -21.984 1.00 78.88 286 GLU A CA 1
ATOM 2341 C C . GLU A 1 286 ? 21.620 -2.264 -22.165 1.00 78.88 286 GLU A C 1
ATOM 2343 O O . GLU A 1 286 ? 21.953 -1.478 -23.053 1.00 78.88 286 GLU A O 1
ATOM 2348 N N . PHE A 1 287 ? 20.680 -1.964 -21.263 1.00 75.38 287 PHE A N 1
ATOM 2349 C CA . PHE A 1 287 ? 19.936 -0.709 -21.306 1.00 75.38 287 PHE A CA 1
ATOM 2350 C C . PHE A 1 287 ? 20.847 0.517 -21.202 1.00 75.38 287 PHE A C 1
ATOM 2352 O O . PHE A 1 287 ? 20.715 1.472 -21.966 1.00 75.38 287 PHE A O 1
ATOM 2359 N N . THR A 1 288 ? 21.769 0.517 -20.235 1.00 67.38 288 THR A N 1
ATOM 2360 C CA . THR A 1 288 ? 22.636 1.677 -19.983 1.00 67.38 288 THR A CA 1
ATOM 2361 C C . THR A 1 288 ? 23.539 1.946 -21.184 1.00 67.38 288 THR A C 1
ATOM 2363 O O . THR A 1 288 ? 23.753 3.101 -21.556 1.00 67.38 288 THR A O 1
ATOM 2366 N N . VAL A 1 289 ? 24.033 0.874 -21.810 1.00 78.00 289 VAL A N 1
ATOM 2367 C CA . VAL A 1 289 ? 24.867 0.923 -23.009 1.00 78.00 289 VAL A CA 1
ATOM 2368 C C . VAL A 1 289 ? 24.113 1.473 -24.217 1.00 78.00 289 VAL A C 1
ATOM 2370 O O . VAL A 1 289 ? 24.678 2.288 -24.950 1.00 78.00 289 VAL A O 1
ATOM 2373 N N . ASP A 1 290 ? 22.871 1.037 -24.420 1.00 75.50 290 ASP A N 1
ATOM 2374 C CA . ASP A 1 290 ? 22.041 1.453 -25.552 1.00 75.50 290 ASP A CA 1
ATOM 2375 C C . ASP A 1 290 ? 21.533 2.895 -25.400 1.00 75.50 290 ASP A C 1
ATOM 2377 O O . ASP A 1 290 ? 21.665 3.721 -26.306 1.00 75.50 290 ASP A O 1
ATOM 2381 N N . ARG A 1 291 ? 21.003 3.236 -24.220 1.00 71.12 291 ARG A N 1
ATOM 2382 C CA . ARG A 1 291 ? 20.260 4.485 -24.016 1.00 71.12 291 ARG A CA 1
ATOM 2383 C C . ARG A 1 291 ? 21.130 5.684 -23.662 1.00 71.12 291 ARG A C 1
ATOM 2385 O O . ARG A 1 291 ? 20.752 6.819 -23.959 1.00 71.12 291 ARG A O 1
ATOM 2392 N N . PHE A 1 292 ? 22.286 5.450 -23.042 1.00 69.56 292 PHE A N 1
ATOM 2393 C CA . PHE A 1 292 ? 23.207 6.504 -22.617 1.00 69.56 292 PHE A CA 1
ATOM 2394 C C . PHE A 1 292 ? 24.596 6.322 -23.240 1.00 69.56 292 PHE A C 1
ATOM 2396 O O . PHE A 1 292 ? 25.585 6.185 -22.515 1.00 69.56 292 PHE A O 1
ATOM 2403 N N . PRO A 1 293 ? 24.714 6.375 -24.581 1.00 76.81 293 PRO A N 1
ATOM 2404 C CA . PRO A 1 293 ? 25.987 6.162 -25.268 1.00 76.81 293 PRO A CA 1
ATOM 2405 C C . PRO A 1 293 ? 27.054 7.203 -24.898 1.00 76.81 293 PRO A C 1
ATOM 2407 O O . PRO A 1 293 ? 28.239 6.939 -25.072 1.00 76.81 293 PRO A O 1
ATOM 2410 N N . GLU A 1 294 ? 26.636 8.350 -24.357 1.00 78.94 294 GLU A N 1
ATOM 2411 C CA . GLU A 1 294 ? 27.498 9.447 -23.903 1.00 78.94 294 GLU A CA 1
ATOM 2412 C C . GLU A 1 294 ? 27.831 9.383 -22.398 1.00 78.94 294 GLU A C 1
ATOM 2414 O O . GLU A 1 294 ? 28.417 10.319 -21.852 1.00 78.94 294 GLU A O 1
ATOM 2419 N N . HIS A 1 295 ? 27.436 8.320 -21.680 1.00 62.88 295 HIS A N 1
ATOM 2420 C CA . HIS A 1 295 ? 27.745 8.198 -20.253 1.00 62.88 295 HIS A CA 1
ATOM 2421 C C . HIS A 1 295 ? 29.275 8.206 -20.038 1.00 62.88 295 HIS A C 1
ATOM 2423 O O . HIS A 1 295 ? 29.982 7.485 -20.744 1.00 62.88 295 HIS A O 1
ATOM 2429 N N . PRO A 1 296 ? 29.820 8.948 -19.051 1.00 59.09 296 PRO A N 1
ATOM 2430 C CA . PRO A 1 296 ? 31.270 9.038 -18.835 1.00 59.09 296 PRO A CA 1
ATOM 2431 C C . PRO A 1 296 ? 31.967 7.673 -18.709 1.00 59.09 296 PRO A C 1
ATOM 2433 O O . PRO A 1 296 ? 33.071 7.476 -19.211 1.00 59.09 296 PRO A O 1
ATOM 2436 N N . ASP A 1 297 ? 31.276 6.706 -18.102 1.00 66.75 297 ASP A N 1
ATOM 2437 C CA . ASP A 1 297 ? 31.765 5.338 -17.899 1.00 66.75 297 ASP A CA 1
ATOM 2438 C C . ASP A 1 297 ? 31.296 4.322 -18.957 1.00 66.75 297 ASP A C 1
ATOM 2440 O O . ASP A 1 297 ? 31.486 3.118 -18.786 1.00 66.75 297 ASP A O 1
ATOM 2444 N N . ILE A 1 298 ? 30.707 4.765 -20.074 1.00 77.44 298 ILE A N 1
ATOM 2445 C CA . ILE A 1 298 ? 30.077 3.876 -21.067 1.00 77.44 298 ILE A CA 1
ATOM 2446 C C . ILE A 1 298 ? 31.023 2.803 -21.619 1.00 77.44 298 ILE A C 1
ATOM 2448 O O . ILE A 1 298 ? 30.611 1.675 -21.887 1.00 77.44 298 ILE A O 1
ATOM 2452 N N . TYR A 1 299 ? 32.312 3.126 -21.760 1.00 79.50 299 TYR A N 1
ATOM 2453 C CA . TYR A 1 299 ? 33.333 2.177 -22.199 1.00 79.50 299 TYR A CA 1
ATOM 2454 C C . TYR A 1 299 ? 33.496 1.019 -21.204 1.00 79.50 299 TYR A C 1
ATOM 2456 O O . TYR A 1 299 ? 33.603 -0.139 -21.610 1.00 79.50 299 TYR A O 1
ATOM 2464 N N . HIS A 1 300 ? 33.462 1.317 -19.903 1.00 68.38 300 HIS A N 1
ATOM 2465 C CA . HIS A 1 300 ? 33.532 0.305 -18.853 1.00 68.38 300 HIS A CA 1
ATOM 2466 C C . HIS A 1 300 ? 32.275 -0.565 -18.844 1.00 68.38 300 HIS A C 1
ATOM 2468 O O . HIS A 1 300 ? 32.400 -1.784 -18.752 1.00 68.38 300 HIS A O 1
ATOM 2474 N N . PHE A 1 301 ? 31.091 0.025 -19.028 1.00 75.50 301 PHE A N 1
ATOM 2475 C CA . PHE A 1 301 ? 29.837 -0.730 -19.109 1.00 75.50 301 PHE A CA 1
ATOM 2476 C C . PHE A 1 301 ? 29.788 -1.657 -20.328 1.00 75.50 301 PHE A C 1
ATOM 2478 O O . PHE A 1 301 ? 29.462 -2.830 -20.176 1.00 75.50 301 PHE A O 1
ATOM 2485 N N . LYS A 1 302 ? 30.206 -1.188 -21.514 1.00 80.75 302 LYS A N 1
ATOM 2486 C CA . LYS A 1 302 ? 30.331 -2.028 -22.722 1.00 80.75 302 LYS A CA 1
ATOM 2487 C C . LYS A 1 302 ? 31.286 -3.201 -22.509 1.00 80.75 302 LYS A C 1
ATOM 2489 O O . LYS A 1 302 ? 30.998 -4.320 -22.926 1.00 80.75 302 LYS A O 1
ATOM 2494 N N . LYS A 1 303 ? 32.418 -2.950 -21.845 1.00 80.69 303 LYS A N 1
ATOM 2495 C CA . LYS A 1 303 ? 33.398 -3.988 -21.522 1.00 80.69 303 LYS A CA 1
ATOM 2496 C C . LYS A 1 303 ? 32.828 -5.017 -20.540 1.00 80.69 303 LYS A C 1
ATOM 2498 O O . LYS A 1 303 ? 32.918 -6.208 -20.814 1.00 80.69 303 LYS A O 1
ATOM 2503 N N . GLN A 1 304 ? 32.215 -4.565 -19.445 1.00 75.94 304 GLN A N 1
ATOM 2504 C CA . GLN A 1 304 ? 31.567 -5.441 -18.463 1.00 75.94 304 GLN A CA 1
ATOM 2505 C C . GLN A 1 304 ? 30.464 -6.287 -19.103 1.00 75.94 304 GLN A C 1
ATOM 2507 O O . GLN A 1 304 ? 30.412 -7.489 -18.868 1.00 75.94 304 GLN A O 1
ATOM 2512 N N . LEU A 1 305 ? 29.631 -5.684 -19.956 1.00 81.56 305 LEU A N 1
ATOM 2513 C CA . LEU A 1 305 ? 28.580 -6.390 -20.683 1.00 81.56 305 LEU A CA 1
ATOM 2514 C C . LEU A 1 305 ? 29.160 -7.514 -21.555 1.00 81.56 305 LEU A C 1
ATOM 2516 O O . LEU A 1 305 ? 28.755 -8.664 -21.414 1.00 81.56 305 LEU A O 1
ATOM 2520 N N . SER A 1 306 ? 30.176 -7.210 -22.369 1.00 83.94 306 SER A N 1
ATOM 2521 C CA . SER A 1 306 ? 30.849 -8.206 -23.216 1.00 83.94 306 SER A CA 1
ATOM 2522 C C . SER A 1 306 ? 31.482 -9.344 -22.408 1.00 83.94 306 SER A C 1
ATOM 2524 O O . SER A 1 306 ? 31.415 -10.498 -22.825 1.00 83.94 306 SER A O 1
ATOM 2526 N N . GLU A 1 307 ? 32.108 -9.042 -21.266 1.00 80.31 307 GLU A N 1
ATOM 2527 C CA . GLU A 1 307 ? 32.714 -10.052 -20.388 1.00 80.31 307 GLU A CA 1
ATOM 2528 C C . GLU A 1 307 ? 31.654 -10.975 -19.769 1.00 80.31 307 GLU A C 1
ATOM 2530 O O . GLU A 1 307 ? 31.865 -12.188 -19.675 1.00 80.31 307 GLU A O 1
ATOM 2535 N N . MET A 1 308 ? 30.505 -10.416 -19.378 1.00 77.31 308 MET A N 1
ATOM 2536 C CA . MET A 1 308 ? 29.387 -11.187 -18.837 1.00 77.31 308 MET A CA 1
ATOM 2537 C C . MET A 1 308 ? 28.746 -12.068 -19.916 1.00 77.31 308 MET A C 1
ATOM 2539 O O . MET A 1 308 ? 28.571 -13.262 -19.685 1.00 77.31 308 MET A O 1
ATOM 2543 N N . GLU A 1 309 ? 28.473 -11.542 -21.111 1.00 79.50 309 GLU A N 1
ATOM 2544 C CA . GLU A 1 309 ? 27.941 -12.325 -22.238 1.00 79.50 309 GLU A CA 1
ATOM 2545 C C . GLU A 1 309 ? 28.872 -13.482 -22.649 1.00 79.50 309 GLU A C 1
ATOM 2547 O O . GLU A 1 309 ? 28.416 -14.600 -22.908 1.00 79.50 309 GLU A O 1
ATOM 2552 N N . ASP A 1 310 ? 30.189 -13.249 -22.674 1.00 76.69 310 ASP A N 1
ATOM 2553 C CA . ASP A 1 310 ? 31.187 -14.269 -23.013 1.00 76.69 310 ASP A CA 1
ATOM 2554 C C . ASP A 1 310 ? 31.307 -15.378 -21.970 1.00 76.69 310 ASP A C 1
ATOM 2556 O O . ASP A 1 310 ? 31.554 -16.533 -22.330 1.00 76.69 310 ASP A O 1
ATOM 2560 N N . TYR A 1 311 ? 31.149 -15.051 -20.687 1.00 70.75 311 TYR A N 1
ATOM 2561 C CA . TYR A 1 311 ? 31.082 -16.047 -19.621 1.00 70.75 311 TYR A CA 1
ATOM 2562 C C . TYR A 1 311 ? 29.893 -16.997 -19.830 1.00 70.75 311 TYR A C 1
ATOM 2564 O O . TYR A 1 311 ? 30.049 -18.208 -19.682 1.00 70.75 311 TYR A O 1
ATOM 2572 N N . TYR A 1 312 ? 28.742 -16.470 -20.258 1.00 62.53 312 TYR A N 1
ATOM 2573 C CA . TYR A 1 312 ? 27.521 -17.247 -20.490 1.00 62.53 312 TYR A CA 1
ATOM 2574 C C . TYR A 1 312 ? 27.528 -18.074 -21.770 1.00 62.53 312 TYR A C 1
ATOM 2576 O O . TYR A 1 312 ? 27.024 -19.189 -21.762 1.00 62.53 312 TYR A O 1
ATOM 2584 N N . ARG A 1 313 ? 28.140 -17.586 -22.856 1.00 64.31 313 ARG A N 1
ATOM 2585 C CA . ARG A 1 313 ? 28.329 -18.399 -24.074 1.00 64.31 313 ARG A CA 1
ATOM 2586 C C . ARG A 1 313 ? 29.167 -19.664 -23.837 1.00 64.31 313 ARG A C 1
ATOM 2588 O O . ARG A 1 313 ? 29.159 -20.552 -24.685 1.00 64.31 313 ARG A O 1
ATOM 2595 N N . LYS A 1 314 ? 29.936 -19.716 -22.744 1.00 63.25 314 LYS A N 1
ATOM 2596 C CA . LYS A 1 314 ? 30.867 -20.805 -22.407 1.00 63.25 314 LYS A CA 1
ATOM 2597 C C . LYS A 1 314 ? 30.332 -21.787 -21.355 1.00 63.25 314 LYS A C 1
ATOM 2599 O O . LYS A 1 314 ? 31.042 -22.753 -21.071 1.00 63.25 314 LYS A O 1
ATOM 2604 N N . GLN A 1 315 ? 29.155 -21.542 -20.774 1.00 59.53 315 GLN A N 1
ATOM 2605 C CA . GLN A 1 315 ? 28.460 -22.476 -19.874 1.00 59.53 315 GLN A CA 1
ATOM 2606 C C . GLN A 1 315 ? 27.367 -23.238 -20.616 1.00 59.53 315 GLN A C 1
ATOM 2608 O O . GLN A 1 315 ? 27.160 -24.417 -20.259 1.00 59.53 315 GLN A O 1
#

Sequence (315 aa):
MANKTLILFTVSIWLWSASPAHAAGQVFTLSKRLAGQILLQTEQRGEAWYVHPYTLLRYYLPDGAAAYDMMRYFGLGISEDDYAKVEKGDKNLLNTLKGKIILRVHKNGEAYYIKPQDLSVHYLQNGEKAYELMREHSLGITDDDLEDILIGRLTRRTETLLPGTCETVNTQLSQNNYWKGFNIWTKTKNFLEAEKYYAESLRLDPDYAPALSSYGFIRAAFYDEYETGEKFLNRAMQIDPEWAYAPFNLGIMYDLEQLYFGLSNPPAKNEEWLKKRQAYAVKWLEFTVDRFPEHPDIYHFKKQLSEMEDYYRKQ

Foldseek 3Di:
DDDDDDDDDDPPPPDPDDDVVVLLVLLVVLLQVCALAWEFEPPDPRWIWGQHNPLSAIETDPALVSLQLVLVVQAAEDDPVLVVCLVVVVPVSLQVCESGWYFDPVPPGWIWHQHNPPRDIGTCPGSHSVSVVSSVRHDYDYPVSNVSHHHDYRDDPPDPADVPRLLVVLQVQLVVLQVVLVCCCVPPVPNVVSLSSLVSSCVSPVQQLSSLLSNLLCCQQPVVNLVSSLVSLVSSCVSPVLPLSSLVSQLVSLVNLCVVCVVPPRPPPDPVSVVSNLVSLLSSLVSCLVPCVPPPCNVVSVVVNVVSVVVVVVD

Secondary structure (DSSP, 8-state):
-------------------HHHHHHHHHHHHHHTTT-EEEETTTT--EEEE-TTT--EEEE-SHHHHHHHHHHHPEEE-HHHHHHHHTT-HHHHHHHTT-EEEETTTTTEEEEE-TTT--EEE--SHHHHHHHHHHTPEEE-HHHHHTSPEE------S-PPTTHHHHHHHHHHHHHHHHHHHHHHHH--HHHHHHHHHHHHHH-TT-HHHHHHHHHHHHHHH--HHHHHHHHHHHHHH-TT-THHHHHHHHHHHHHHHHHTTS--S---HHHHHHHHHHHHHHHHHHHHH-TT-TTHHHHHHHHHHHHHHHHT-